Protein AF-X6M2Q0-F1 (afdb_monomer_lite)

Secondary structure (DSSP, 8-state):
-----SSTT----SS-----S-HHHHHHTTT--S-BSBTTBTTS--TT-HHHHHHHHHHHHHHHHHHHHH-TTEEEEEEESS-GGGG----SS--EEEEE----HHHHHHHHHTT-EEEEE--EEETTEEE--HHHHHHHHTT-S-HHHHEEEEEEESS--TTBPPP-HHHHHHHHHHTT--EEEE-TT-TT-HHHHHH-SSSEE--BHHHHHS--S--EEEEEE--TT-THHHHHHHHHHHHS-S-B-SHHHHHHHHHHHHHHHHHHHHHHHHHHHHHHHHHHHHHHHHHHHHHHHHHHHHHHHHHHHHHHHHHHHHHHHHHHHHHHHHHHHTTTTSS-------

Radius of gyration: 36.15 Å; chains: 1; bounding box: 137×68×66 Å

Foldseek 3Di:
DDQPDPDVPDDDPDPQLQGDDDPVVCVVQVNQRRFADFQQFRLDQDPSGNPLNVLQVLLFVLVQVLLCVLAVQWDGKGKAQAALLQLQDQAPQAAEEEEADAPDCPNVVSCVVVNHHYDYDAFDDDPQATADDLVSSLVVCVVDPQSQRHYSAYEFEQDGDPPYHGYQQVSSVVVCLVSVGAYEYACAQVLLPSVSSNSDHAHKYKYFLCNQQVFDGGMIMIIQGDDPSRPCSNCSNVSSRSPPRGGGHSVSSNRSSVSCVVCDSVNSVVSSVVVVVVVVVVVVVVVVVVVVVVVVVVVVVVVVVVVVVVVVVVVVVVVVVVVVVVVVVVVVVVVVPPPDDDDDDD

InterPro domains:
  IPR008829 SepSecS/SepCysS family [PF05889] (6-309)
  IPR015421 Pyridoxal phosphate-dependent transferase, major domain [G3DSA:3.40.640.10] (1-321)
  IPR015424 Pyridoxal phosphate-dependent transferase [SSF53383] (8-301)
  IPR019872 O-phosphoseryl-tRNA(Sec) selenium transferase [PIRSF017689] (6-291)
  IPR019872 O-phosphoseryl-tRNA(Sec) selenium transferase [PTHR12944] (6-288)
  IPR019872 O-phosphoseryl-tRNA(Sec) selenium transferase [TIGR03531] (6-288)

Organism: Reticulomyxa filosa (NCBI:txid46433)

Sequence (346 aa):
MQIVKKKKGNIGVGEREGRVYSEMVKRRHYSLSHGIGRSGDVNAIQPKAAGSSLGNKLSNELVKNLLKEDIPTIEGVIILPFATGMAIQYKPKAKYVIWPRIDQKTCLKSMLTAELNVIVIDNILNGDEVTTNLESIKSKLNTFENPKEDILCVISTTSCFAPRIPDNIKEIGKICCEYQIPHVVNNAYGLQSLSILQSIRTTSLNPNTDKNFMVPVGGSIVCSIQNPNNSFANSFISDLSSIYPGRADISSPLDVFITLLKMGSDQWNHLRNEQAQNFLLFKKTLQDAFSYVIQNQTHDNEHENETEKEEDVNVIENENKEENEKKEENEKKNKDTKSSIIINER

Structure (mmCIF, N/CA/C/O backbone):
data_AF-X6M2Q0-F1
#
_entry.id   AF-X6M2Q0-F1
#
loop_
_atom_site.group_PDB
_atom_site.id
_atom_site.type_symbol
_atom_site.label_atom_id
_atom_site.label_alt_id
_atom_site.label_comp_id
_atom_site.label_asym_id
_atom_site.label_entity_id
_atom_site.label_seq_id
_atom_site.pdbx_PDB_ins_code
_atom_site.Cartn_x
_atom_site.Cartn_y
_atom_site.Cartn_z
_atom_site.occupancy
_atom_site.B_iso_or_equiv
_atom_site.auth_seq_id
_atom_site.auth_comp_id
_atom_site.auth_asym_id
_atom_site.auth_atom_id
_atom_site.pdbx_PDB_model_num
ATOM 1 N N . MET A 1 1 ? 8.471 -2.820 -42.861 1.00 36.91 1 MET A N 1
ATOM 2 C CA . MET A 1 1 ? 8.096 -2.602 -41.445 1.00 36.91 1 MET A CA 1
ATOM 3 C C . MET A 1 1 ? 9.346 -2.780 -40.578 1.00 36.91 1 MET A C 1
ATOM 5 O O . MET A 1 1 ? 9.703 -3.901 -40.239 1.00 36.91 1 MET A O 1
ATOM 9 N N . GLN A 1 2 ? 10.111 -1.709 -40.332 1.00 31.55 2 GLN A N 1
ATOM 10 C CA . GLN A 1 2 ? 11.350 -1.792 -39.546 1.00 31.55 2 GLN A CA 1
ATOM 11 C C . GLN A 1 2 ? 11.013 -1.823 -38.051 1.00 31.55 2 GLN A C 1
ATOM 13 O O . GLN A 1 2 ? 10.650 -0.810 -37.461 1.00 31.55 2 GLN A O 1
ATOM 18 N N . ILE A 1 3 ? 11.144 -2.995 -37.430 1.00 42.06 3 ILE A N 1
ATOM 19 C CA . ILE A 1 3 ? 11.093 -3.142 -35.973 1.00 42.06 3 ILE A CA 1
ATOM 20 C C . ILE A 1 3 ? 12.374 -2.507 -35.414 1.00 42.06 3 ILE A C 1
ATOM 22 O O . ILE A 1 3 ? 13.435 -3.133 -35.390 1.00 42.06 3 ILE A O 1
ATOM 26 N N . VAL A 1 4 ? 12.300 -1.240 -35.002 1.00 38.66 4 VAL A N 1
ATOM 27 C CA . VAL A 1 4 ? 13.423 -0.540 -34.362 1.00 38.66 4 VAL A CA 1
ATOM 28 C C . VAL A 1 4 ? 13.686 -1.181 -32.994 1.00 38.66 4 VAL A C 1
ATOM 30 O O . VAL A 1 4 ? 12.959 -0.948 -32.022 1.00 38.66 4 VAL A O 1
ATOM 33 N N . LYS A 1 5 ? 14.718 -2.033 -32.956 1.00 46.28 5 LYS A N 1
ATOM 34 C CA . LYS A 1 5 ? 15.226 -2.778 -31.795 1.00 46.28 5 LYS A CA 1
ATOM 35 C C . LYS A 1 5 ? 15.863 -1.840 -30.760 1.00 46.28 5 LYS A C 1
ATOM 37 O O . LYS A 1 5 ? 16.600 -0.928 -31.115 1.00 46.28 5 LYS A O 1
ATOM 42 N N . LYS A 1 6 ? 15.659 -2.143 -29.470 1.00 57.44 6 LYS A N 1
ATOM 43 C CA . LYS A 1 6 ? 16.211 -1.425 -28.295 1.00 57.44 6 LYS A CA 1
ATOM 44 C C . LYS A 1 6 ? 17.756 -1.432 -28.219 1.00 57.44 6 LYS A C 1
ATOM 46 O O . LYS A 1 6 ? 18.344 -0.642 -27.494 1.00 57.44 6 LYS A O 1
ATOM 51 N N . LYS A 1 7 ? 18.411 -2.300 -28.998 1.00 62.03 7 LYS A N 1
ATOM 52 C CA . LYS A 1 7 ? 19.840 -2.266 -29.351 1.00 62.03 7 LYS A CA 1
ATOM 53 C C . LYS A 1 7 ? 19.950 -2.474 -30.863 1.00 62.03 7 LYS A C 1
ATOM 55 O O . LYS A 1 7 ? 19.404 -3.462 -31.369 1.00 62.03 7 LYS A O 1
ATOM 60 N N . LYS A 1 8 ? 20.656 -1.592 -31.582 1.00 71.25 8 LYS A N 1
ATOM 61 C CA . LYS A 1 8 ? 21.049 -1.852 -32.981 1.00 71.25 8 LYS A CA 1
ATOM 62 C C . LYS A 1 8 ? 21.754 -3.219 -33.026 1.00 71.25 8 LYS A C 1
ATOM 64 O O . LYS A 1 8 ? 22.651 -3.463 -32.230 1.00 71.25 8 LYS A O 1
ATOM 69 N N . GLY A 1 9 ? 21.292 -4.124 -33.891 1.00 74.00 9 GLY A N 1
ATOM 70 C CA . GLY A 1 9 ? 21.893 -5.454 -34.073 1.00 74.00 9 GLY A CA 1
ATOM 71 C C . GLY A 1 9 ? 21.401 -6.592 -33.161 1.00 74.00 9 GLY A C 1
ATOM 72 O O . GLY A 1 9 ? 21.826 -7.721 -33.364 1.00 74.00 9 GLY A O 1
ATOM 73 N N . ASN A 1 10 ? 20.485 -6.379 -32.205 1.00 83.00 10 ASN A N 1
ATOM 74 C CA . ASN A 1 10 ? 20.013 -7.483 -31.342 1.00 83.00 10 ASN A CA 1
ATOM 75 C C . ASN A 1 10 ? 19.171 -8.519 -32.120 1.00 83.00 10 ASN A C 1
ATOM 77 O O . ASN A 1 10 ? 18.070 -8.191 -32.545 1.00 83.00 10 ASN A O 1
ATOM 81 N N . ILE A 1 11 ? 19.611 -9.765 -32.295 1.00 87.81 11 ILE A N 1
ATOM 82 C CA . ILE A 1 11 ? 18.790 -10.845 -32.877 1.00 87.81 11 ILE A CA 1
ATOM 83 C C . ILE A 1 11 ? 18.181 -11.673 -31.739 1.00 87.81 11 ILE A C 1
ATOM 85 O O . ILE A 1 11 ? 18.803 -12.591 -31.218 1.00 87.81 11 ILE A O 1
ATOM 89 N N . GLY A 1 12 ? 16.954 -11.329 -31.344 1.00 87.31 12 GLY A N 1
ATOM 90 C CA . GLY A 1 12 ? 16.229 -12.052 -30.301 1.00 87.31 12 GLY A CA 1
ATOM 91 C C . GLY A 1 12 ? 15.579 -13.322 -30.842 1.00 87.31 12 GLY A C 1
ATOM 92 O O . GLY A 1 12 ? 14.619 -13.224 -31.611 1.00 87.31 12 GLY A O 1
ATOM 93 N N . VAL A 1 13 ? 16.073 -14.485 -30.417 1.00 94.50 13 VAL A N 1
ATOM 94 C CA . VAL A 1 13 ? 15.557 -15.823 -30.782 1.00 94.50 13 VAL A CA 1
ATOM 95 C C . VAL A 1 13 ? 14.716 -16.477 -29.679 1.00 94.50 13 VAL A C 1
ATOM 97 O O . VAL A 1 13 ? 14.182 -17.560 -29.881 1.00 94.50 13 VAL A O 1
ATOM 100 N N . GLY A 1 14 ? 14.579 -15.824 -28.522 1.00 93.75 14 GLY A N 1
ATOM 101 C CA . GLY A 1 14 ? 13.761 -16.312 -27.413 1.00 93.75 14 GLY A CA 1
ATOM 102 C C . GLY A 1 14 ? 12.256 -16.097 -27.599 1.00 93.75 14 GLY A C 1
ATOM 103 O O . GLY A 1 14 ? 11.791 -15.384 -28.497 1.00 93.75 14 GLY A O 1
ATOM 104 N N . GLU A 1 15 ? 11.496 -16.682 -26.679 1.00 94.81 15 GLU A N 1
ATOM 105 C CA . GLU A 1 15 ? 10.042 -16.574 -26.566 1.00 94.81 15 GLU A CA 1
ATOM 106 C C . GLU A 1 15 ? 9.602 -15.223 -25.974 1.00 94.81 15 GLU A C 1
ATOM 108 O O . GLU A 1 15 ? 8.566 -14.678 -26.354 1.00 94.81 15 GLU A O 1
ATOM 113 N N . ARG A 1 16 ? 10.418 -14.626 -25.092 1.00 91.81 16 ARG A N 1
ATOM 114 C CA . ARG A 1 16 ? 10.130 -13.347 -24.416 1.00 91.81 16 ARG A CA 1
ATOM 115 C C . ARG A 1 16 ? 11.198 -12.287 -24.708 1.00 91.81 16 ARG A C 1
ATOM 117 O O . ARG A 1 16 ? 12.006 -11.923 -23.851 1.00 91.81 16 ARG A O 1
ATOM 124 N N . GLU A 1 17 ? 11.154 -11.750 -25.926 1.00 94.25 17 GLU A N 1
ATOM 125 C CA . GLU A 1 17 ? 12.123 -10.769 -26.463 1.00 94.25 17 GLU A CA 1
ATOM 126 C C . GLU A 1 17 ? 11.636 -9.308 -26.423 1.00 94.25 17 GLU A C 1
ATOM 128 O O . GLU A 1 17 ? 12.257 -8.424 -27.009 1.00 94.25 17 GLU A O 1
ATOM 133 N N . GLY A 1 18 ? 10.512 -9.033 -25.751 1.00 92.50 18 GLY A N 1
ATOM 134 C CA . GLY A 1 18 ? 10.002 -7.665 -25.578 1.00 92.50 18 GLY A CA 1
ATOM 135 C C . GLY A 1 18 ? 9.590 -6.982 -26.889 1.00 92.50 18 GLY A C 1
ATOM 136 O O . GLY A 1 18 ? 9.643 -5.753 -26.981 1.00 92.50 18 GLY A O 1
ATOM 137 N N . ARG A 1 19 ? 9.217 -7.767 -27.911 1.00 93.56 19 ARG A N 1
ATOM 138 C CA . ARG A 1 19 ? 8.732 -7.275 -29.210 1.00 93.56 19 ARG A CA 1
ATOM 139 C C . ARG A 1 19 ? 7.391 -6.555 -29.009 1.00 93.56 19 ARG A C 1
ATOM 141 O O . ARG A 1 19 ? 6.503 -7.095 -28.360 1.00 93.56 19 ARG A O 1
ATOM 148 N N . VAL A 1 20 ? 7.240 -5.359 -29.578 1.00 95.44 20 VAL A N 1
ATOM 149 C CA . VAL A 1 20 ? 6.003 -4.561 -29.512 1.00 95.44 20 VAL A CA 1
ATOM 150 C C . VAL A 1 20 ? 5.537 -4.270 -30.933 1.00 95.44 20 VAL A C 1
ATOM 152 O O . VAL A 1 20 ? 6.319 -3.763 -31.733 1.00 95.44 20 VAL A O 1
ATOM 155 N N . TYR A 1 21 ? 4.284 -4.611 -31.242 1.00 96.56 21 TYR A N 1
ATOM 156 C CA . TYR A 1 21 ? 3.711 -4.442 -32.581 1.00 96.56 21 TYR A CA 1
ATOM 157 C C . TYR A 1 21 ? 3.285 -2.993 -32.862 1.00 96.56 21 TYR A C 1
ATOM 159 O O . TYR A 1 21 ? 3.648 -2.424 -33.886 1.00 96.56 21 TYR A O 1
ATOM 167 N N . SER A 1 22 ? 2.535 -2.382 -31.937 1.00 97.56 22 SER A N 1
ATOM 168 C CA . SER A 1 22 ? 2.030 -1.012 -32.083 1.00 97.56 22 SER A CA 1
ATOM 169 C C . SER A 1 22 ? 3.054 0.020 -31.614 1.00 97.56 22 SER A C 1
ATOM 171 O O . SER A 1 22 ? 3.472 0.017 -30.454 1.00 97.56 22 SER A O 1
ATOM 173 N N . GLU A 1 23 ? 3.399 0.962 -32.491 1.00 96.31 23 GLU A N 1
ATOM 174 C CA . GLU A 1 23 ? 4.301 2.065 -32.144 1.00 96.31 23 GLU A CA 1
ATOM 175 C C . GLU A 1 23 ? 3.689 2.987 -31.080 1.00 96.31 23 GLU A C 1
ATOM 177 O O . GLU A 1 23 ? 4.393 3.492 -30.211 1.00 96.31 23 GLU A O 1
ATOM 182 N N . MET A 1 24 ? 2.363 3.143 -31.069 1.00 97.88 24 MET A N 1
ATOM 183 C CA . MET A 1 24 ? 1.664 3.912 -30.037 1.00 97.88 24 MET A CA 1
ATOM 184 C C . MET A 1 24 ? 1.834 3.273 -28.652 1.00 97.88 24 MET A C 1
ATOM 186 O O . MET A 1 24 ? 2.150 3.966 -27.684 1.00 97.88 24 MET A O 1
ATOM 190 N N . VAL A 1 25 ? 1.701 1.943 -28.564 1.00 97.62 25 VAL A N 1
ATOM 191 C CA . VAL A 1 25 ? 1.920 1.187 -27.317 1.00 97.62 25 VAL A CA 1
ATOM 192 C C . VAL A 1 25 ? 3.377 1.294 -26.871 1.00 97.62 25 VAL A C 1
ATOM 194 O O . VAL A 1 25 ? 3.654 1.491 -25.691 1.00 97.62 25 VAL A O 1
ATOM 197 N N . LYS A 1 26 ? 4.322 1.215 -27.809 1.00 95.06 26 LYS A N 1
ATOM 198 C CA . LYS A 1 26 ? 5.747 1.367 -27.507 1.00 95.06 26 LYS A CA 1
ATOM 199 C C . LYS A 1 26 ? 6.069 2.761 -26.960 1.00 95.06 26 LYS A C 1
ATOM 201 O O . LYS A 1 26 ? 6.778 2.866 -25.960 1.00 95.06 26 LYS A O 1
ATOM 206 N N . ARG A 1 27 ? 5.544 3.814 -27.596 1.00 96.12 27 ARG A N 1
ATOM 207 C CA . ARG A 1 27 ? 5.776 5.214 -27.214 1.00 96.12 27 ARG A CA 1
ATOM 208 C C . ARG A 1 27 ? 5.178 5.550 -25.854 1.00 96.12 27 ARG A C 1
ATOM 210 O O . ARG A 1 27 ? 5.893 6.114 -25.034 1.00 96.12 27 ARG A O 1
ATOM 217 N N . ARG A 1 28 ? 3.925 5.159 -25.590 1.00 95.62 28 ARG A N 1
ATOM 218 C CA . ARG A 1 28 ? 3.273 5.441 -24.295 1.00 95.62 28 ARG A CA 1
ATOM 219 C C . ARG A 1 28 ? 3.957 4.752 -23.107 1.00 95.62 28 ARG A C 1
ATOM 221 O O . ARG A 1 28 ? 3.819 5.212 -21.988 1.00 95.62 28 ARG A O 1
ATOM 228 N N . HIS A 1 29 ? 4.700 3.673 -23.361 1.00 95.75 29 HIS A N 1
ATOM 229 C CA . HIS A 1 29 ? 5.475 2.929 -22.359 1.00 95.75 29 HIS A CA 1
ATOM 230 C C . HIS A 1 29 ? 6.976 3.242 -22.394 1.00 95.75 29 HIS A C 1
ATOM 232 O O . HIS A 1 29 ? 7.782 2.458 -21.896 1.00 95.75 29 HIS A O 1
ATOM 238 N N . TYR A 1 30 ? 7.393 4.333 -23.048 1.00 95.56 30 TYR A N 1
ATOM 239 C CA . TYR A 1 30 ? 8.803 4.738 -23.149 1.00 95.56 30 TYR A CA 1
ATOM 240 C C . TYR A 1 30 ? 9.742 3.612 -23.641 1.00 95.56 30 TYR A C 1
ATOM 242 O O . TYR A 1 30 ? 10.912 3.527 -23.269 1.00 95.56 30 TYR A O 1
ATOM 250 N N . SER A 1 31 ? 9.242 2.709 -24.494 1.00 94.12 31 SER A N 1
ATOM 251 C CA . SER A 1 31 ? 9.958 1.507 -24.961 1.00 94.12 31 SER A CA 1
ATOM 252 C C . SER A 1 31 ? 10.420 0.540 -23.844 1.00 94.12 31 SER A C 1
ATOM 254 O O . SER A 1 31 ? 11.367 -0.243 -24.025 1.00 94.12 31 SER A O 1
ATOM 256 N N . LEU A 1 32 ? 9.772 0.552 -22.677 1.00 94.81 32 LEU A N 1
ATOM 257 C CA . LEU A 1 32 ? 10.024 -0.347 -21.547 1.00 94.81 32 LEU A CA 1
ATOM 258 C C . LEU A 1 32 ? 9.075 -1.561 -21.584 1.00 94.81 32 LEU A C 1
ATOM 260 O O . LEU A 1 32 ? 8.100 -1.627 -20.855 1.00 94.81 32 LEU A O 1
ATOM 264 N N . SER A 1 33 ? 9.369 -2.552 -22.431 1.00 94.44 33 SER A N 1
ATOM 265 C CA . SER A 1 33 ? 8.461 -3.684 -22.707 1.00 94.44 33 SER A CA 1
ATOM 266 C C . SER A 1 33 ? 8.738 -4.988 -21.942 1.00 94.44 33 SER A C 1
ATOM 268 O O . SER A 1 33 ? 8.057 -5.985 -22.165 1.00 94.44 33 SER A O 1
ATOM 270 N N . HIS A 1 34 ? 9.756 -5.037 -21.078 1.00 94.75 34 HIS A N 1
ATOM 271 C CA . HIS A 1 34 ? 10.180 -6.282 -20.412 1.00 94.75 34 HIS A CA 1
ATOM 272 C C . HIS A 1 34 ? 9.625 -6.480 -18.994 1.00 94.75 34 HIS A C 1
ATOM 274 O O . HIS A 1 34 ? 9.887 -7.541 -18.410 1.00 94.75 34 HIS A O 1
ATOM 280 N N . GLY A 1 35 ? 8.895 -5.487 -18.473 1.00 94.88 35 GLY A N 1
ATOM 281 C CA . GLY A 1 35 ? 8.430 -5.441 -17.088 1.00 94.88 35 GLY A CA 1
ATOM 282 C C . GLY A 1 35 ? 9.567 -5.284 -16.075 1.00 94.88 35 GLY A C 1
ATOM 283 O O . GLY A 1 35 ? 10.698 -4.928 -16.433 1.00 94.88 35 GLY A O 1
ATOM 284 N N . ILE A 1 36 ? 9.252 -5.581 -14.817 1.00 95.50 36 ILE A N 1
ATOM 285 C CA . ILE A 1 36 ? 10.179 -5.618 -13.682 1.00 95.50 36 ILE A CA 1
ATOM 286 C C . ILE A 1 36 ? 10.386 -7.057 -13.192 1.00 95.50 36 ILE A C 1
ATOM 288 O O . ILE A 1 36 ? 9.566 -7.945 -13.444 1.00 95.50 36 ILE A O 1
ATOM 292 N N . GLY A 1 37 ? 11.505 -7.289 -12.508 1.00 94.19 37 GLY A N 1
ATOM 293 C CA . GLY A 1 37 ? 11.776 -8.558 -11.845 1.00 94.19 37 GLY A CA 1
ATOM 294 C C . GLY A 1 37 ? 12.196 -9.719 -12.745 1.00 94.19 37 GLY A C 1
ATOM 295 O O . GLY A 1 37 ? 12.453 -9.607 -13.957 1.00 94.19 37 GLY A O 1
ATOM 296 N N . ARG A 1 38 ? 12.273 -10.887 -12.111 1.00 93.44 38 ARG A N 1
ATOM 297 C CA . ARG A 1 38 ? 12.571 -12.200 -12.693 1.00 93.44 38 ARG A CA 1
ATOM 298 C C . ARG A 1 38 ? 11.487 -13.195 -12.287 1.00 93.44 38 ARG A C 1
ATOM 300 O O . ARG A 1 38 ? 10.610 -12.882 -11.507 1.00 93.44 38 ARG A O 1
ATOM 307 N N . SER A 1 39 ? 11.542 -14.406 -12.839 1.00 84.44 39 SER A N 1
ATOM 308 C CA . SER A 1 39 ? 10.494 -15.414 -12.646 1.00 84.44 39 SER A CA 1
ATOM 309 C C . SER A 1 39 ? 10.233 -15.811 -11.190 1.00 84.44 39 SER A C 1
ATOM 311 O O . SER A 1 39 ? 9.119 -16.217 -10.900 1.00 84.44 39 SER A O 1
ATOM 313 N N . GLY A 1 40 ? 11.234 -15.719 -10.311 1.00 84.00 40 GLY A N 1
ATOM 314 C CA . GLY A 1 40 ? 11.109 -16.079 -8.894 1.00 84.00 40 GLY A CA 1
ATOM 315 C C . GLY A 1 40 ? 11.364 -14.931 -7.920 1.00 84.00 40 GLY A C 1
ATOM 316 O O . GLY A 1 40 ? 11.535 -15.195 -6.742 1.00 84.00 40 GLY A O 1
ATOM 317 N N . ASP A 1 41 ? 11.487 -13.692 -8.409 1.00 89.81 41 ASP A N 1
ATOM 318 C CA . ASP A 1 41 ? 11.627 -12.510 -7.549 1.00 89.81 41 ASP A CA 1
ATOM 319 C C . ASP A 1 41 ? 11.315 -11.245 -8.357 1.00 89.81 41 ASP A C 1
ATOM 321 O O . ASP A 1 41 ? 12.030 -10.900 -9.311 1.00 89.81 41 ASP A O 1
ATOM 325 N N . VAL A 1 42 ? 10.252 -10.538 -7.971 1.00 91.94 42 VAL A N 1
ATOM 326 C CA . VAL A 1 42 ? 9.796 -9.322 -8.659 1.00 91.94 42 VAL A CA 1
ATOM 327 C C . VAL A 1 42 ? 10.755 -8.137 -8.484 1.00 91.94 42 VAL A C 1
ATOM 329 O O . VAL A 1 42 ? 10.767 -7.228 -9.316 1.00 91.94 42 VAL A O 1
ATOM 332 N N . ASN A 1 43 ? 11.612 -8.159 -7.460 1.00 91.19 43 ASN A N 1
ATOM 333 C CA . ASN A 1 43 ? 12.589 -7.102 -7.195 1.00 91.19 43 ASN A CA 1
ATOM 334 C C . ASN A 1 43 ? 13.989 -7.414 -7.762 1.00 91.19 43 ASN A C 1
ATOM 336 O O . ASN A 1 43 ? 14.877 -6.558 -7.754 1.00 91.19 43 ASN A O 1
ATOM 340 N N . ALA A 1 44 ? 14.205 -8.617 -8.307 1.00 93.50 44 ALA A N 1
ATOM 341 C CA . ALA A 1 44 ? 15.494 -9.003 -8.869 1.00 93.50 44 ALA A CA 1
ATOM 342 C C . ALA A 1 44 ? 15.841 -8.241 -10.162 1.00 93.50 44 ALA A C 1
ATOM 344 O O . ALA A 1 44 ? 15.004 -8.010 -11.040 1.00 93.50 44 ALA A O 1
ATOM 345 N N . ILE A 1 45 ? 17.132 -7.932 -10.337 1.00 94.81 45 ILE A N 1
ATOM 346 C CA . ILE A 1 45 ? 17.649 -7.268 -11.542 1.00 94.81 45 ILE A CA 1
ATOM 347 C C . ILE A 1 45 ? 17.419 -8.153 -12.773 1.00 94.81 45 ILE A C 1
ATOM 349 O O . ILE A 1 45 ? 17.852 -9.306 -12.829 1.00 94.81 45 ILE A O 1
ATOM 353 N N . GLN A 1 46 ? 16.779 -7.594 -13.801 1.00 94.44 46 GLN A N 1
ATOM 354 C CA . GLN A 1 46 ? 16.500 -8.276 -15.056 1.00 94.44 46 GLN A CA 1
ATOM 355 C C . GLN A 1 46 ? 17.658 -8.082 -16.053 1.00 94.44 46 GLN A C 1
ATOM 357 O O . GLN A 1 46 ? 17.778 -6.998 -16.632 1.00 94.44 46 GLN A O 1
ATOM 362 N N . PRO A 1 47 ? 18.468 -9.117 -16.358 1.00 90.12 47 PRO A N 1
ATOM 363 C CA . PRO A 1 47 ? 19.619 -8.979 -17.258 1.00 90.12 47 PRO A CA 1
ATOM 364 C C . PRO A 1 47 ? 19.223 -8.557 -18.682 1.00 90.12 47 PRO A C 1
ATOM 366 O O . PRO A 1 47 ? 19.954 -7.813 -19.333 1.00 90.12 47 PRO A O 1
ATOM 369 N N . LYS A 1 48 ? 18.031 -8.956 -19.158 1.00 90.62 48 LYS A N 1
ATOM 370 C CA . LYS A 1 48 ? 17.498 -8.523 -20.466 1.00 90.62 48 LYS A CA 1
ATOM 371 C C . LYS A 1 48 ? 16.958 -7.081 -20.463 1.00 90.62 48 LYS A C 1
ATOM 373 O O . LYS A 1 48 ? 16.643 -6.543 -21.520 1.00 90.62 48 LYS A O 1
ATOM 378 N N . ALA A 1 49 ? 16.819 -6.450 -19.296 1.00 93.19 49 ALA A N 1
ATOM 379 C CA . ALA A 1 49 ? 16.130 -5.173 -19.135 1.00 93.19 49 ALA A CA 1
ATOM 380 C C . ALA A 1 49 ? 16.755 -4.313 -18.028 1.00 93.19 49 ALA A C 1
ATOM 382 O O . ALA A 1 49 ? 16.079 -3.890 -17.089 1.00 93.19 49 ALA A O 1
ATOM 383 N N . ALA A 1 50 ? 18.049 -4.013 -18.168 1.00 93.75 50 ALA A N 1
ATOM 384 C CA . ALA A 1 50 ? 18.778 -3.154 -17.234 1.00 93.75 50 ALA A CA 1
ATOM 385 C C . ALA A 1 50 ? 18.081 -1.797 -17.003 1.00 93.75 50 ALA A C 1
ATOM 387 O O . ALA A 1 50 ? 17.933 -1.382 -15.861 1.00 93.75 5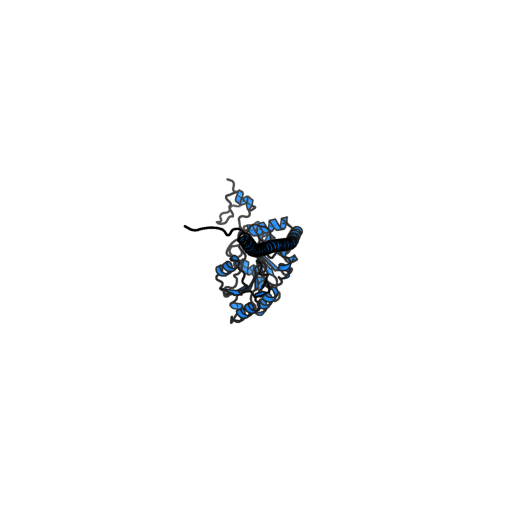0 ALA A O 1
ATOM 388 N N . GLY A 1 51 ? 17.565 -1.153 -18.060 1.00 93.69 51 GLY A N 1
ATOM 389 C CA . GLY A 1 51 ? 16.840 0.121 -17.935 1.00 93.69 51 GLY A CA 1
ATOM 390 C C . GLY A 1 51 ? 15.536 0.018 -17.135 1.00 93.69 51 GLY A C 1
ATOM 391 O O . GLY A 1 51 ? 15.268 0.870 -16.299 1.00 93.69 51 GLY A O 1
ATOM 392 N N . SER A 1 52 ? 14.759 -1.054 -17.328 1.00 95.31 52 SER A N 1
ATOM 393 C CA . SER A 1 52 ? 13.550 -1.310 -16.529 1.00 95.31 52 SER A CA 1
ATOM 394 C C . SER A 1 52 ? 13.895 -1.613 -15.068 1.00 95.31 52 SER A C 1
ATOM 396 O O . SER A 1 52 ? 13.226 -1.129 -14.163 1.00 95.31 52 SER A O 1
ATOM 398 N N . SER A 1 53 ? 14.978 -2.361 -14.838 1.00 95.75 53 SER A N 1
ATOM 399 C CA . SER A 1 53 ? 15.467 -2.681 -13.488 1.00 95.75 53 SER A CA 1
ATOM 400 C C . SER A 1 53 ? 15.927 -1.427 -12.744 1.00 95.75 53 SER A C 1
ATOM 402 O O . SER A 1 53 ? 15.594 -1.246 -11.576 1.00 95.75 53 SER A O 1
ATOM 404 N N . LEU A 1 54 ? 16.660 -0.544 -13.430 1.00 96.25 54 LEU A N 1
ATOM 405 C CA . LEU A 1 54 ? 17.094 0.736 -12.879 1.00 96.25 54 LEU A CA 1
ATOM 406 C C . LEU A 1 54 ? 15.897 1.644 -12.584 1.00 96.25 54 LEU A C 1
ATOM 408 O O . LEU A 1 54 ? 15.823 2.182 -11.487 1.00 96.25 54 LEU A O 1
ATOM 412 N N . GLY A 1 55 ? 14.947 1.759 -13.521 1.00 95.44 55 GLY A N 1
ATOM 413 C CA . GLY A 1 55 ? 13.715 2.523 -13.321 1.00 95.44 55 GLY A CA 1
ATOM 414 C C . GLY A 1 55 ? 12.954 2.063 -12.078 1.00 95.44 55 GLY A C 1
ATOM 415 O O . GLY A 1 55 ? 12.667 2.880 -11.211 1.00 95.44 55 GLY A O 1
ATOM 416 N N . ASN A 1 56 ? 12.728 0.754 -11.925 1.00 96.00 56 ASN A N 1
ATOM 417 C CA . ASN A 1 56 ? 12.079 0.188 -10.738 1.00 96.00 56 ASN A CA 1
ATOM 418 C C . ASN A 1 56 ? 12.828 0.523 -9.440 1.00 96.00 56 ASN A C 1
ATOM 420 O O . ASN A 1 56 ? 12.232 1.004 -8.480 1.00 96.00 56 ASN A O 1
ATOM 424 N N . LYS A 1 57 ? 14.153 0.318 -9.423 1.00 96.25 57 LYS A N 1
ATOM 425 C CA . LYS A 1 57 ? 14.980 0.593 -8.243 1.00 96.25 57 LYS A CA 1
ATOM 426 C C . LYS A 1 57 ? 14.938 2.070 -7.853 1.00 96.25 57 LYS A C 1
ATOM 428 O O . LYS A 1 57 ? 14.759 2.377 -6.682 1.00 96.25 57 LYS A O 1
ATOM 433 N N . LEU A 1 58 ? 15.062 2.973 -8.826 1.00 97.06 58 LEU A N 1
ATOM 434 C CA . LEU A 1 58 ? 14.969 4.412 -8.581 1.00 97.06 58 LEU A CA 1
ATOM 435 C C . LEU A 1 58 ? 13.573 4.819 -8.102 1.00 97.06 58 LEU A C 1
ATOM 437 O O . LEU A 1 58 ? 13.473 5.647 -7.208 1.00 97.06 58 LEU A O 1
ATOM 441 N N . SER A 1 59 ? 12.513 4.215 -8.643 1.00 97.25 59 SER A N 1
ATOM 442 C CA . SER A 1 59 ? 11.133 4.463 -8.196 1.00 97.25 59 SER A CA 1
ATOM 443 C C . SER A 1 59 ? 10.971 4.121 -6.711 1.00 97.25 59 SER A C 1
ATOM 445 O O . SER A 1 59 ? 10.507 4.949 -5.930 1.00 97.25 59 SER A O 1
ATOM 447 N N . ASN A 1 60 ? 11.424 2.927 -6.310 1.00 96.44 60 ASN A N 1
ATOM 448 C CA . ASN A 1 60 ? 11.379 2.473 -4.918 1.00 96.44 60 ASN A CA 1
ATOM 449 C C . ASN A 1 60 ? 12.218 3.374 -3.995 1.00 96.44 60 ASN A C 1
ATOM 451 O O . ASN A 1 60 ? 11.750 3.751 -2.923 1.00 96.44 60 ASN A O 1
ATOM 455 N N . GLU A 1 61 ? 13.434 3.747 -4.408 1.00 96.56 61 GLU A N 1
ATOM 456 C CA . GLU A 1 61 ? 14.314 4.615 -3.613 1.00 96.56 61 GLU A CA 1
ATOM 457 C C . GLU A 1 61 ? 13.794 6.055 -3.504 1.00 96.56 61 GLU A C 1
ATOM 459 O O . GLU A 1 61 ? 13.920 6.653 -2.440 1.00 96.56 61 GLU A O 1
ATOM 464 N N . LEU A 1 62 ? 13.162 6.611 -4.545 1.00 96.88 62 LEU A N 1
ATOM 465 C CA . LEU A 1 62 ? 12.536 7.937 -4.465 1.00 96.88 62 LEU A CA 1
ATOM 466 C C . LEU A 1 62 ? 11.378 7.946 -3.468 1.00 96.88 62 LEU A C 1
ATOM 468 O O . LEU A 1 62 ? 11.324 8.829 -2.615 1.00 96.88 62 LEU A O 1
ATOM 472 N N . VAL A 1 63 ? 10.490 6.947 -3.532 1.00 96.75 63 VAL A N 1
ATOM 473 C CA . VAL A 1 63 ? 9.402 6.804 -2.553 1.00 96.75 63 VAL A CA 1
ATOM 474 C C . VAL A 1 63 ? 9.978 6.621 -1.151 1.00 96.75 63 VAL A C 1
ATOM 476 O O . VAL A 1 63 ? 9.555 7.299 -0.223 1.00 96.75 63 VAL A O 1
ATOM 479 N N . LYS A 1 64 ? 10.981 5.754 -0.982 1.00 95.69 64 LYS A N 1
ATOM 480 C CA . LYS A 1 64 ? 11.652 5.554 0.307 1.00 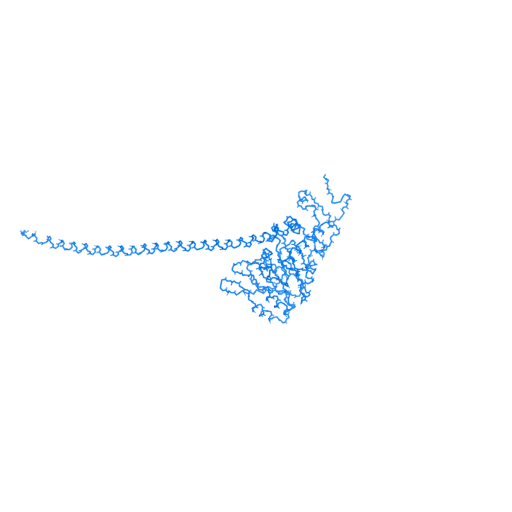95.69 64 LYS A CA 1
ATOM 481 C C . LYS A 1 64 ? 12.248 6.846 0.857 1.00 95.69 64 LYS A C 1
ATOM 483 O O . LYS A 1 64 ? 12.066 7.127 2.036 1.00 95.69 64 LYS A O 1
ATOM 488 N N . ASN A 1 65 ? 12.956 7.610 0.028 1.00 95.25 65 ASN A N 1
ATOM 489 C CA . ASN A 1 65 ? 13.566 8.868 0.438 1.00 95.25 65 ASN A CA 1
ATOM 490 C C . ASN A 1 65 ? 12.507 9.887 0.867 1.00 95.25 65 ASN A C 1
ATOM 492 O O . ASN A 1 65 ? 12.624 10.462 1.941 1.00 95.25 65 ASN A O 1
ATOM 496 N N . LEU A 1 66 ? 11.443 10.031 0.074 1.00 94.00 66 LEU A N 1
ATOM 497 C CA . LEU A 1 66 ? 10.324 10.914 0.385 1.00 94.00 66 LEU A CA 1
ATOM 498 C C . LEU A 1 66 ? 9.667 10.546 1.721 1.00 94.00 66 LEU A C 1
ATOM 500 O O . LEU A 1 66 ? 9.458 11.397 2.575 1.00 94.00 66 LEU A O 1
ATOM 504 N N . LEU A 1 67 ? 9.376 9.259 1.932 1.00 92.44 67 LEU A N 1
ATOM 505 C CA . LEU A 1 67 ? 8.699 8.810 3.147 1.00 92.44 67 LEU A CA 1
ATOM 506 C C . LEU A 1 67 ? 9.589 8.858 4.396 1.00 92.44 67 LEU A C 1
ATOM 508 O O . LEU A 1 67 ? 9.065 8.913 5.507 1.00 92.44 67 LEU A O 1
ATOM 512 N N . LYS A 1 68 ? 10.918 8.851 4.240 1.00 92.50 68 LYS A N 1
ATOM 513 C CA . LYS A 1 68 ? 11.856 9.010 5.360 1.00 92.50 68 LYS A CA 1
ATOM 514 C C . LYS A 1 68 ? 11.798 10.391 6.006 1.00 92.50 68 LYS A C 1
ATOM 516 O O . LYS A 1 68 ? 12.192 10.502 7.164 1.00 92.50 68 LYS A O 1
ATOM 521 N N . GLU A 1 69 ? 11.301 11.408 5.302 1.00 90.19 69 GLU A N 1
ATOM 522 C CA . GLU A 1 69 ? 11.066 12.732 5.889 1.00 90.19 69 GLU A CA 1
ATOM 523 C C . GLU A 1 69 ? 10.025 12.658 7.019 1.00 90.19 69 GLU A C 1
ATOM 525 O O . GLU A 1 69 ? 10.209 13.264 8.072 1.00 90.19 69 GLU A O 1
ATOM 530 N N . ASP A 1 70 ? 8.973 11.850 6.842 1.00 90.44 70 ASP A N 1
ATOM 531 C CA . ASP A 1 70 ? 7.885 11.714 7.820 1.00 90.44 70 ASP A CA 1
ATOM 532 C C . ASP A 1 70 ? 8.076 10.520 8.773 1.00 90.44 70 ASP A C 1
ATOM 534 O O . ASP A 1 70 ? 7.659 10.549 9.936 1.00 90.44 70 ASP A O 1
ATOM 538 N N . ILE A 1 71 ? 8.689 9.444 8.272 1.00 90.38 71 ILE A N 1
ATOM 539 C CA . ILE A 1 71 ? 8.927 8.190 8.989 1.00 90.38 71 ILE A CA 1
ATOM 540 C C . ILE A 1 71 ? 10.398 7.781 8.786 1.00 90.38 71 ILE A C 1
ATOM 542 O O . ILE A 1 71 ? 10.707 6.928 7.947 1.00 90.38 71 ILE A O 1
ATOM 546 N N . PRO A 1 72 ? 11.332 8.342 9.582 1.00 89.31 72 PRO A N 1
ATOM 547 C CA . PRO A 1 72 ? 12.772 8.108 9.421 1.00 89.31 72 PRO A CA 1
ATOM 548 C C . PRO A 1 72 ? 13.192 6.637 9.525 1.00 89.31 72 PRO A C 1
ATOM 550 O O . PRO A 1 72 ? 14.234 6.242 9.003 1.00 89.31 72 PRO A O 1
ATOM 553 N N . THR A 1 73 ? 12.371 5.820 10.186 1.00 88.62 73 THR A N 1
ATOM 554 C CA . THR A 1 73 ? 12.580 4.384 10.396 1.00 88.62 73 THR A CA 1
ATOM 555 C C . THR A 1 73 ? 12.174 3.517 9.202 1.00 88.62 73 THR A C 1
ATOM 557 O O . THR A 1 73 ? 12.302 2.298 9.282 1.00 88.62 73 THR A O 1
ATOM 560 N N . ILE A 1 74 ? 11.701 4.081 8.082 1.00 89.94 74 ILE A N 1
ATOM 561 C CA . ILE A 1 74 ? 11.445 3.293 6.866 1.00 89.94 74 ILE A CA 1
ATOM 562 C C . ILE A 1 74 ? 12.742 2.669 6.348 1.00 89.94 74 ILE A C 1
ATOM 564 O O . ILE A 1 74 ? 13.727 3.353 6.047 1.00 89.94 74 ILE A O 1
ATOM 568 N N . GLU A 1 75 ? 12.710 1.352 6.174 1.00 88.38 75 GLU A N 1
ATOM 569 C CA . GLU A 1 75 ? 13.859 0.563 5.746 1.00 88.38 75 GLU A CA 1
ATOM 570 C C . GLU A 1 75 ? 13.704 0.074 4.309 1.00 88.38 75 GLU A C 1
ATOM 572 O O . GLU A 1 75 ? 14.601 0.271 3.484 1.00 88.38 75 GLU A O 1
ATOM 577 N N . GLY A 1 76 ? 12.564 -0.530 3.987 1.00 89.44 76 GLY A N 1
ATOM 578 C CA . GLY A 1 76 ? 12.307 -1.134 2.689 1.00 89.44 76 GLY A CA 1
ATOM 579 C C . GLY A 1 76 ? 11.059 -0.557 2.045 1.00 89.44 76 GLY A C 1
ATOM 580 O O . GLY A 1 76 ? 10.076 -0.267 2.721 1.00 89.44 76 GLY A O 1
ATOM 581 N N . VAL A 1 77 ? 11.103 -0.396 0.726 1.00 93.44 77 VAL A N 1
ATOM 582 C CA . VAL A 1 77 ? 9.964 0.025 -0.092 1.00 93.44 77 VAL A CA 1
ATOM 583 C C . VAL A 1 77 ? 9.961 -0.795 -1.371 1.00 93.44 77 VAL A C 1
ATOM 585 O O . VAL A 1 77 ? 10.999 -0.956 -2.015 1.00 93.44 77 VAL A O 1
ATOM 588 N N . ILE A 1 78 ? 8.786 -1.284 -1.750 1.00 93.12 78 ILE A N 1
ATOM 589 C CA . ILE A 1 78 ? 8.550 -1.911 -3.046 1.00 93.12 78 ILE A CA 1
ATOM 590 C C . ILE A 1 78 ? 7.225 -1.425 -3.629 1.00 93.12 78 ILE A C 1
ATOM 592 O O . ILE A 1 78 ? 6.197 -1.439 -2.954 1.00 93.12 78 ILE A O 1
ATOM 596 N N . ILE A 1 79 ? 7.250 -0.981 -4.884 1.00 94.75 79 ILE A N 1
ATOM 597 C CA . ILE A 1 79 ? 6.049 -0.658 -5.656 1.00 94.75 79 ILE A CA 1
ATOM 598 C C . ILE A 1 79 ? 5.629 -1.908 -6.432 1.00 94.75 79 ILE A C 1
ATOM 600 O O . ILE A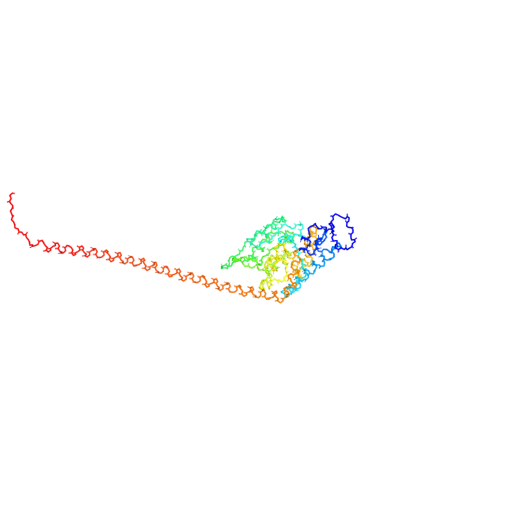 1 79 ? 6.444 -2.522 -7.123 1.00 94.75 79 ILE A O 1
ATOM 604 N N . LEU A 1 80 ? 4.356 -2.276 -6.331 1.00 91.25 80 LEU A N 1
ATOM 605 C CA . LEU A 1 80 ? 3.784 -3.460 -6.960 1.00 91.25 80 LEU A CA 1
ATOM 606 C C . LEU A 1 80 ? 2.563 -3.071 -7.811 1.00 91.25 80 LEU A C 1
ATOM 608 O O . LEU A 1 80 ? 1.743 -2.271 -7.362 1.00 91.25 80 LEU A O 1
ATOM 612 N N . PRO A 1 81 ? 2.406 -3.616 -9.032 1.00 86.06 81 PRO A N 1
ATOM 613 C CA . PRO A 1 81 ? 1.310 -3.268 -9.939 1.00 86.06 81 PRO A CA 1
ATOM 614 C C . PRO A 1 81 ? 0.045 -4.091 -9.635 1.00 86.06 81 PRO A C 1
ATOM 616 O O . PRO A 1 81 ? -0.501 -4.777 -10.501 1.00 86.06 81 PRO A O 1
ATOM 619 N N . PHE A 1 82 ? -0.381 -4.095 -8.375 1.00 77.44 82 PHE A N 1
ATOM 620 C CA . PHE A 1 82 ? -1.654 -4.666 -7.951 1.00 77.44 82 PHE A CA 1
ATOM 621 C C . PHE A 1 82 ? -2.178 -3.949 -6.706 1.00 77.44 82 PHE A C 1
ATOM 623 O O . PHE A 1 82 ? -1.469 -3.191 -6.055 1.00 77.44 82 PHE A O 1
ATOM 630 N N . ALA A 1 83 ? -3.451 -4.168 -6.375 1.00 61.84 83 ALA A N 1
ATOM 631 C CA . ALA A 1 83 ? -4.069 -3.526 -5.223 1.00 61.84 83 ALA A CA 1
ATOM 632 C C . ALA A 1 83 ? -3.537 -4.093 -3.893 1.00 61.84 83 ALA A C 1
ATOM 634 O O . ALA A 1 83 ? -3.437 -5.309 -3.728 1.00 61.84 83 ALA A O 1
ATOM 635 N N . THR A 1 84 ? -3.309 -3.190 -2.934 1.00 58.75 84 THR A N 1
ATOM 636 C CA . THR A 1 84 ? -2.883 -3.363 -1.530 1.00 58.75 84 THR A CA 1
ATOM 637 C C . THR A 1 84 ? -3.090 -4.764 -0.954 1.00 58.75 84 THR A C 1
ATOM 639 O O . THR A 1 84 ? -2.164 -5.407 -0.469 1.00 58.75 84 THR A O 1
ATOM 642 N N . GLY A 1 85 ? -4.311 -5.272 -1.022 1.00 55.38 85 GLY A N 1
ATOM 643 C CA . GLY A 1 85 ? -4.698 -6.478 -0.320 1.00 55.38 85 GLY A CA 1
ATOM 644 C C . GLY A 1 85 ? -3.962 -7.776 -0.694 1.00 55.38 85 GLY A C 1
ATOM 645 O O . GLY A 1 85 ? -3.888 -8.677 0.135 1.00 55.38 85 GLY A O 1
ATOM 646 N N . MET A 1 86 ? -3.404 -7.884 -1.904 1.00 57.47 86 MET A N 1
ATOM 647 C CA . MET A 1 86 ? -2.728 -9.110 -2.369 1.00 57.47 86 MET A CA 1
ATOM 648 C C . MET A 1 86 ? -1.304 -9.277 -1.808 1.00 57.47 86 MET A C 1
ATOM 650 O O . MET A 1 86 ? -0.678 -10.308 -2.021 1.00 57.47 86 MET A O 1
ATOM 654 N N . ALA A 1 87 ? -0.777 -8.282 -1.088 1.00 54.53 87 ALA A N 1
ATOM 655 C CA . ALA A 1 87 ? 0.597 -8.292 -0.582 1.00 54.53 87 ALA A CA 1
ATOM 656 C C . ALA A 1 87 ? 0.790 -9.055 0.749 1.00 54.53 87 ALA A C 1
ATOM 658 O O . ALA A 1 87 ? 1.847 -8.953 1.363 1.00 54.53 87 ALA A O 1
ATOM 659 N N . ILE A 1 88 ? -0.225 -9.766 1.252 1.00 56.78 88 ILE A N 1
ATOM 660 C CA . ILE A 1 88 ? -0.269 -10.224 2.654 1.00 56.78 88 ILE A CA 1
ATOM 661 C C . ILE A 1 88 ? -0.214 -11.754 2.762 1.00 56.78 88 ILE A C 1
ATOM 663 O O . ILE A 1 88 ? -1.003 -12.351 3.477 1.00 56.78 88 ILE A O 1
ATOM 667 N N . GLN A 1 89 ? 0.719 -12.431 2.096 1.00 56.72 89 GLN A N 1
ATOM 668 C CA . GLN A 1 89 ? 0.894 -13.872 2.316 1.00 56.72 89 GLN A CA 1
ATOM 669 C C . GLN A 1 89 ? 2.373 -14.234 2.324 1.00 56.72 89 GLN A C 1
ATOM 671 O O . GLN A 1 89 ? 3.020 -14.152 1.293 1.00 56.72 89 GLN A O 1
ATOM 676 N N . TYR A 1 90 ? 2.911 -14.610 3.488 1.00 63.81 90 TYR A N 1
ATOM 677 C CA . TYR A 1 90 ? 4.310 -15.050 3.620 1.00 63.81 90 TYR A CA 1
ATOM 678 C C . TYR A 1 90 ? 4.541 -16.151 4.672 1.00 63.81 90 TYR A C 1
ATOM 680 O O . TYR A 1 90 ? 5.638 -16.699 4.743 1.00 63.81 90 TYR A O 1
ATOM 688 N N . LYS A 1 91 ? 3.524 -16.533 5.466 1.00 65.06 91 LYS A N 1
ATOM 689 C CA . LYS A 1 91 ? 3.586 -17.708 6.356 1.00 65.06 91 LYS A CA 1
ATOM 690 C C . LYS A 1 91 ? 2.655 -18.812 5.846 1.00 65.06 91 LYS A C 1
ATOM 692 O O . LYS A 1 91 ? 1.446 -18.636 5.933 1.00 65.06 91 LYS A O 1
ATOM 697 N N . PRO A 1 92 ? 3.181 -19.972 5.413 1.00 62.53 92 PRO A N 1
ATOM 698 C CA . PRO A 1 92 ? 2.355 -21.080 4.923 1.00 62.53 92 PRO A CA 1
ATOM 699 C C . PRO A 1 92 ? 1.452 -21.726 5.987 1.00 62.53 92 PRO A C 1
ATOM 701 O O . PRO A 1 92 ? 0.443 -22.331 5.644 1.00 62.53 92 PRO A O 1
ATOM 704 N N . LYS A 1 93 ? 1.830 -21.650 7.273 1.00 76.00 93 LYS A N 1
ATOM 705 C CA . LYS A 1 93 ? 1.099 -22.304 8.376 1.00 76.00 93 LYS A CA 1
ATOM 706 C C . LYS A 1 93 ? -0.014 -21.449 8.981 1.00 76.00 93 LYS A C 1
ATOM 708 O O . LYS A 1 93 ? -1.001 -22.004 9.452 1.00 76.00 93 LYS A O 1
ATOM 713 N N . ALA A 1 94 ? 0.150 -20.129 8.975 1.00 84.19 94 ALA A N 1
ATOM 714 C CA . ALA A 1 94 ? -0.780 -19.221 9.625 1.00 84.19 94 ALA A CA 1
ATOM 715 C C . ALA A 1 94 ? -2.034 -19.045 8.764 1.00 84.19 94 ALA A C 1
ATOM 717 O O . ALA A 1 94 ? -1.933 -18.727 7.579 1.00 84.19 94 ALA A O 1
ATOM 718 N N . LYS A 1 95 ? -3.210 -19.248 9.360 1.00 88.94 95 LYS A N 1
ATOM 719 C CA . LYS A 1 95 ? -4.492 -19.230 8.637 1.00 88.94 95 LYS A CA 1
ATOM 720 C C . LYS A 1 95 ? -5.386 -18.069 9.030 1.00 88.94 95 LYS A C 1
ATOM 722 O O . LYS A 1 95 ? -6.337 -17.793 8.309 1.00 88.94 95 LYS A O 1
ATOM 727 N N . TYR A 1 96 ? -5.123 -17.419 10.158 1.00 94.19 96 TYR A N 1
ATOM 728 C CA . TYR A 1 96 ? -6.019 -16.413 10.714 1.00 94.19 96 TYR A CA 1
ATOM 729 C C . TYR A 1 96 ? -5.456 -15.006 10.570 1.00 94.19 96 TYR A C 1
ATOM 731 O O . TYR A 1 96 ? -4.253 -14.785 10.702 1.00 94.19 96 TYR A O 1
ATOM 739 N N . VAL A 1 97 ? -6.341 -14.039 10.357 1.00 94.12 97 VAL A N 1
ATOM 740 C CA . VAL A 1 97 ? -6.011 -12.613 10.415 1.00 94.12 97 VAL A CA 1
ATOM 741 C C . VAL A 1 97 ? -6.969 -11.929 11.370 1.00 94.12 97 VAL A C 1
ATOM 743 O O . VAL A 1 97 ? -8.182 -12.065 11.226 1.00 94.12 97 VAL A O 1
ATOM 746 N N . ILE A 1 98 ? -6.430 -11.165 12.319 1.00 97.06 98 ILE A N 1
ATOM 747 C CA . ILE A 1 98 ? -7.237 -10.282 13.166 1.00 97.06 98 ILE A CA 1
ATOM 748 C C . ILE A 1 98 ? -7.430 -8.957 12.430 1.00 97.06 98 ILE A C 1
ATOM 750 O O . ILE A 1 98 ? -6.453 -8.326 12.017 1.00 97.06 98 ILE A O 1
ATOM 754 N N . TRP A 1 99 ? -8.675 -8.519 12.277 1.00 97.50 99 TRP A N 1
ATOM 755 C CA . TRP A 1 99 ? -8.995 -7.344 11.471 1.00 97.50 99 TRP A CA 1
ATOM 756 C C . TRP A 1 99 ? -10.059 -6.466 12.143 1.00 97.50 99 TRP A C 1
ATOM 758 O O . TRP A 1 99 ? -11.239 -6.831 12.149 1.00 97.50 99 TRP A O 1
ATOM 768 N N . PRO A 1 100 ? -9.673 -5.299 12.701 1.00 98.00 100 PRO A N 1
ATOM 769 C CA . PRO A 1 100 ? -10.610 -4.251 13.090 1.00 98.00 100 PRO A CA 1
ATOM 770 C C . PRO A 1 100 ? -11.479 -3.841 11.908 1.00 98.00 100 PRO A C 1
ATOM 772 O O . PRO A 1 100 ? -10.978 -3.408 10.865 1.00 98.00 100 PRO A O 1
ATOM 775 N N . ARG A 1 101 ? -12.792 -3.993 12.079 1.00 97.81 101 ARG A N 1
ATOM 776 C CA . ARG A 1 101 ? -13.766 -3.875 11.000 1.00 97.81 101 ARG A CA 1
ATOM 777 C C . ARG A 1 101 ? -13.657 -2.521 10.302 1.00 97.81 101 ARG A C 1
ATOM 779 O O . ARG A 1 101 ? -13.663 -1.461 10.936 1.00 97.81 101 ARG A O 1
ATOM 786 N N . ILE A 1 102 ? -13.626 -2.568 8.977 1.00 97.12 102 ILE A N 1
ATOM 787 C CA . ILE A 1 102 ? -13.877 -1.427 8.101 1.00 97.12 102 ILE A CA 1
ATOM 788 C C . ILE A 1 102 ? -14.676 -1.911 6.897 1.00 97.12 102 ILE A C 1
ATOM 790 O O . ILE A 1 102 ? -14.294 -2.869 6.233 1.00 97.12 102 ILE A O 1
ATOM 794 N N . ASP A 1 103 ? -15.760 -1.219 6.565 1.00 96.00 103 ASP A N 1
ATOM 795 C CA . ASP A 1 103 ? -16.681 -1.660 5.515 1.00 96.00 103 ASP A CA 1
ATOM 796 C C . ASP A 1 103 ? -16.164 -1.266 4.116 1.00 96.00 103 ASP A C 1
ATOM 798 O O . ASP A 1 103 ? -16.753 -0.480 3.377 1.00 96.00 103 ASP A O 1
ATOM 802 N N . GLN A 1 104 ? -15.009 -1.830 3.748 1.00 91.81 104 GLN A N 1
ATOM 803 C CA . GLN A 1 104 ? -14.337 -1.652 2.465 1.00 91.81 104 GLN A CA 1
ATOM 804 C C . GLN A 1 104 ? -14.108 -3.029 1.824 1.00 91.81 104 GLN A C 1
ATOM 806 O O . GLN A 1 104 ? -13.395 -3.883 2.343 1.00 91.81 104 GLN A O 1
ATOM 811 N N . LYS A 1 105 ? -14.736 -3.270 0.666 1.00 90.31 105 LYS A N 1
ATOM 812 C CA . LYS A 1 105 ? -14.766 -4.610 0.052 1.00 90.31 105 LYS A CA 1
ATOM 813 C C . LYS A 1 105 ? -13.389 -5.128 -0.368 1.00 90.31 105 LYS A C 1
ATOM 815 O O . LYS A 1 105 ? -13.172 -6.330 -0.325 1.00 90.31 105 LYS A O 1
ATOM 820 N N . THR A 1 106 ? -12.479 -4.267 -0.822 1.00 87.75 106 THR A N 1
ATOM 821 C CA . THR A 1 106 ? -11.185 -4.688 -1.386 1.00 87.75 106 THR A CA 1
ATOM 822 C C . THR A 1 106 ? -10.287 -5.346 -0.345 1.00 87.75 106 THR A C 1
ATOM 824 O O . THR A 1 106 ? -9.747 -6.409 -0.634 1.00 87.75 106 THR A O 1
ATOM 827 N N . CYS A 1 107 ? -10.134 -4.753 0.844 1.00 85.94 107 CYS A N 1
ATOM 828 C CA . CYS A 1 107 ? -9.279 -5.313 1.893 1.00 85.94 107 CYS A CA 1
ATOM 829 C C . CYS A 1 107 ? -9.847 -6.624 2.450 1.00 85.94 107 CYS A C 1
ATOM 831 O O . CYS A 1 107 ? -9.097 -7.571 2.664 1.00 85.94 107 CYS A O 1
ATOM 833 N N . LEU A 1 108 ? -11.171 -6.733 2.600 1.00 90.81 108 LEU A N 1
ATOM 834 C CA . LEU A 1 108 ? -11.790 -7.996 2.995 1.00 90.81 108 LEU A CA 1
ATOM 835 C C . LEU A 1 108 ? -11.624 -9.063 1.907 1.00 90.81 108 LEU A C 1
ATOM 837 O O . LEU A 1 108 ? -11.140 -10.161 2.174 1.00 90.81 108 LEU A O 1
ATOM 841 N N . LYS A 1 109 ? -11.963 -8.729 0.655 1.00 89.94 109 LYS A N 1
ATOM 842 C CA . LYS A 1 109 ? -11.843 -9.660 -0.474 1.00 89.94 109 LYS A CA 1
ATOM 843 C C . LYS A 1 109 ? -10.419 -10.145 -0.680 1.00 89.94 109 LYS A C 1
ATOM 845 O O . LYS A 1 109 ? -10.253 -11.271 -1.130 1.00 89.94 109 LYS A O 1
ATOM 850 N N . SER A 1 110 ? -9.407 -9.339 -0.385 1.00 85.56 110 SER A N 1
ATOM 851 C CA . SER A 1 110 ? -8.028 -9.768 -0.571 1.00 85.56 110 SER A CA 1
ATOM 852 C C . SER A 1 110 ? -7.586 -10.800 0.455 1.00 85.56 110 SER A C 1
ATOM 854 O O . SER A 1 110 ? -6.929 -11.762 0.081 1.00 85.56 110 SER A O 1
ATOM 856 N N . MET A 1 111 ? -7.995 -10.640 1.717 1.00 89.25 111 MET A N 1
ATOM 857 C CA . MET A 1 111 ? -7.748 -11.652 2.744 1.00 89.25 111 MET A CA 1
ATOM 858 C C . MET A 1 111 ? -8.458 -12.963 2.393 1.00 89.25 111 MET A C 1
ATOM 860 O O . MET A 1 111 ? -7.854 -14.027 2.458 1.00 89.25 111 MET A O 1
ATOM 864 N N . LEU A 1 112 ? -9.711 -12.877 1.936 1.00 90.50 112 LEU A N 1
ATOM 865 C CA . LEU A 1 112 ? -10.479 -14.049 1.508 1.00 90.50 112 LEU A CA 1
ATOM 866 C C . LEU A 1 112 ? -9.892 -14.711 0.251 1.00 90.50 112 LEU A C 1
ATOM 868 O O . LEU A 1 112 ? -9.854 -15.931 0.166 1.00 90.50 112 LEU A O 1
ATOM 872 N N . THR A 1 113 ? -9.402 -13.921 -0.711 1.00 87.50 113 THR A N 1
ATOM 873 C CA . THR A 1 113 ? -8.710 -14.434 -1.913 1.00 87.50 113 THR A CA 1
ATOM 874 C C . THR A 1 113 ? -7.417 -15.161 -1.551 1.00 87.50 113 THR A C 1
ATOM 876 O O . THR A 1 113 ? -7.050 -16.114 -2.225 1.00 87.50 113 THR A O 1
ATOM 879 N N . ALA A 1 114 ? -6.744 -14.735 -0.480 1.00 84.06 114 ALA A N 1
ATOM 880 C CA . ALA A 1 114 ? -5.573 -15.413 0.068 1.00 84.06 114 ALA A CA 1
ATOM 881 C C . ALA A 1 114 ? -5.929 -16.643 0.933 1.00 84.06 114 ALA A C 1
ATOM 883 O O . ALA A 1 114 ? -5.048 -17.188 1.595 1.00 84.06 114 ALA A O 1
ATOM 884 N N . GLU A 1 115 ? -7.203 -17.063 0.943 1.00 88.19 115 GLU A N 1
ATOM 885 C CA . GLU A 1 115 ? -7.728 -18.202 1.710 1.00 88.19 115 GLU A CA 1
ATOM 886 C C . GLU A 1 115 ? -7.499 -18.077 3.227 1.00 88.19 115 GLU A C 1
ATOM 888 O O . GLU A 1 115 ? -7.325 -19.065 3.943 1.00 88.19 115 GLU A O 1
ATOM 893 N N . LEU A 1 116 ? -7.510 -16.840 3.733 1.00 89.81 116 LEU A N 1
ATOM 894 C CA . LEU A 1 116 ? -7.341 -16.548 5.153 1.00 89.81 116 LEU A CA 1
ATOM 895 C C . LEU A 1 116 ? -8.690 -16.521 5.877 1.00 89.81 116 LEU A C 1
ATOM 897 O O . LEU A 1 116 ? -9.677 -15.956 5.400 1.00 89.81 116 LEU A O 1
ATOM 901 N N . ASN A 1 117 ? -8.702 -17.063 7.091 1.00 93.81 117 ASN A N 1
ATOM 902 C CA . ASN A 1 117 ? -9.804 -16.958 8.036 1.00 93.81 117 ASN A CA 1
ATOM 903 C C . ASN A 1 117 ? -9.767 -15.579 8.710 1.00 93.81 117 ASN A C 1
ATOM 905 O O . ASN A 1 117 ? -8.942 -15.313 9.588 1.00 93.81 117 ASN A O 1
ATOM 909 N N . VAL A 1 118 ? -10.662 -14.687 8.292 1.00 95.94 118 VAL A N 1
ATOM 910 C CA . VAL A 1 118 ? -10.725 -13.315 8.812 1.00 95.94 118 VAL A CA 1
ATOM 911 C C . VAL A 1 118 ? -11.522 -13.276 10.113 1.00 95.94 118 VAL A C 1
ATOM 913 O O . VAL A 1 118 ? -12.725 -13.528 10.128 1.00 95.94 118 VAL A O 1
ATOM 916 N N . ILE A 1 119 ? -10.856 -12.908 11.204 1.00 97.75 119 ILE A N 1
ATOM 917 C CA . ILE A 1 119 ? -11.469 -12.662 12.508 1.00 97.75 119 ILE A CA 1
ATOM 918 C C . ILE A 1 119 ? -11.774 -11.173 12.590 1.00 97.75 119 ILE A C 1
ATOM 920 O O . ILE A 1 119 ? -10.904 -10.343 12.871 1.00 97.75 119 ILE A O 1
ATOM 924 N N . VAL A 1 120 ? -13.029 -10.847 12.301 1.00 98.06 120 VAL A N 1
ATOM 925 C CA . VAL A 1 120 ? -13.538 -9.479 12.350 1.00 98.06 120 VAL A CA 1
ATOM 926 C C . VAL A 1 120 ? -13.647 -9.033 13.807 1.00 98.06 120 VAL A C 1
ATOM 928 O O . VAL A 1 120 ? -14.258 -9.717 14.629 1.00 98.06 120 VAL A O 1
ATOM 931 N N . ILE A 1 121 ? -13.053 -7.884 14.119 1.00 98.38 121 ILE A N 1
ATOM 932 C CA . ILE A 1 121 ? -13.188 -7.218 15.413 1.00 98.38 121 ILE A CA 1
ATOM 933 C C . ILE A 1 121 ? -14.124 -6.030 15.235 1.00 98.38 121 ILE A C 1
ATOM 935 O O . ILE A 1 121 ? -13.777 -5.066 14.550 1.00 98.38 121 ILE A O 1
ATOM 939 N N . ASP A 1 122 ? -15.303 -6.097 15.849 1.00 98.06 122 ASP A N 1
ATOM 940 C CA . ASP A 1 122 ? -16.213 -4.957 15.881 1.00 98.06 122 ASP A CA 1
ATOM 941 C C . ASP A 1 122 ? -15.611 -3.797 16.681 1.00 98.06 122 ASP A C 1
ATOM 943 O O . ASP A 1 122 ? -14.921 -3.977 17.689 1.00 98.06 122 ASP A O 1
ATOM 947 N N . ASN A 1 123 ? -15.868 -2.593 16.186 1.00 97.81 123 ASN A N 1
ATOM 948 C CA . ASN A 1 123 ? -15.392 -1.343 16.763 1.00 97.81 123 ASN A CA 1
ATOM 949 C C . ASN A 1 123 ? -16.249 -0.922 17.973 1.00 97.81 123 ASN A C 1
ATOM 951 O O . ASN A 1 123 ? -17.333 -1.460 18.195 1.00 97.81 123 ASN A O 1
ATOM 955 N N . ILE A 1 124 ? -15.779 0.072 18.728 1.00 97.94 124 ILE A N 1
ATOM 956 C CA . ILE A 1 124 ? -16.517 0.698 19.837 1.00 97.94 124 ILE A CA 1
ATOM 957 C C . ILE A 1 124 ? -17.003 2.080 19.396 1.00 97.94 124 ILE A C 1
ATOM 959 O O . ILE A 1 124 ? -16.227 2.849 18.823 1.00 97.94 124 ILE A O 1
ATOM 963 N N . LEU A 1 125 ? -18.266 2.396 19.687 1.00 97.69 125 LEU A N 1
ATOM 964 C CA . LEU A 1 125 ? -18.825 3.735 19.513 1.00 97.69 125 LEU A CA 1
ATOM 965 C C . LEU A 1 125 ? -18.450 4.614 20.715 1.00 97.69 125 LEU A C 1
ATOM 967 O O . LEU A 1 125 ? -18.828 4.303 21.843 1.00 97.69 125 LEU A O 1
ATOM 971 N N . ASN A 1 126 ? -17.728 5.704 20.464 1.00 95.62 126 ASN A N 1
ATOM 972 C CA . ASN A 1 126 ? -17.314 6.691 21.458 1.00 95.62 126 ASN A CA 1
ATOM 973 C C . ASN A 1 126 ? -17.817 8.074 21.022 1.00 95.62 126 ASN A C 1
ATOM 975 O O . ASN A 1 126 ? -17.192 8.738 20.197 1.00 95.62 126 ASN A O 1
ATOM 979 N N . GLY A 1 127 ? -18.966 8.498 21.556 1.00 96.25 127 GLY A N 1
ATOM 980 C CA . GLY A 1 127 ? -19.687 9.651 21.009 1.00 96.25 127 GLY A CA 1
ATOM 981 C C . GLY A 1 127 ? -20.126 9.357 19.574 1.00 96.25 127 GLY A C 1
ATOM 982 O O . GLY A 1 127 ? -20.766 8.335 19.337 1.00 96.25 127 GLY A O 1
ATOM 983 N N . ASP A 1 128 ? -19.726 10.206 18.628 1.00 96.00 128 ASP A N 1
ATOM 984 C CA . ASP A 1 128 ? -19.983 10.005 17.194 1.00 96.00 128 ASP A CA 1
ATOM 985 C C . ASP A 1 128 ? -18.894 9.179 16.494 1.00 96.00 128 ASP A C 1
ATOM 987 O O . ASP A 1 128 ? -19.052 8.801 15.334 1.00 96.00 128 ASP A O 1
ATOM 991 N N . GLU A 1 129 ? -17.767 8.911 17.160 1.00 97.75 129 GLU A N 1
ATOM 992 C CA . GLU A 1 129 ? -16.618 8.245 16.550 1.00 97.75 129 GLU A CA 1
ATOM 993 C C . GLU A 1 129 ? -16.689 6.726 16.706 1.00 97.75 129 GLU A C 1
ATOM 995 O O . GLU A 1 129 ? -16.995 6.187 17.771 1.00 97.75 129 GLU A O 1
ATOM 1000 N N . VAL A 1 130 ? -16.317 6.011 15.645 1.00 98.12 130 VAL A N 1
ATOM 1001 C CA . VAL A 1 130 ? -16.180 4.551 15.660 1.00 98.12 130 VAL A CA 1
ATOM 1002 C C . VAL A 1 130 ? -14.694 4.197 15.759 1.00 98.12 130 VAL A C 1
ATOM 1004 O O . VAL A 1 130 ? -13.917 4.442 14.833 1.00 98.12 130 VAL A O 1
ATOM 1007 N N . THR A 1 131 ? -14.295 3.625 16.895 1.00 97.25 131 THR A N 1
ATOM 1008 C CA . THR A 1 131 ? -12.889 3.467 17.309 1.00 97.25 131 THR A CA 1
ATOM 1009 C C . THR A 1 131 ? -12.481 2.002 17.509 1.00 97.25 131 THR A C 1
ATOM 1011 O O . THR A 1 131 ? -13.321 1.113 17.657 1.00 97.25 131 THR A O 1
ATOM 1014 N N . THR A 1 132 ? -11.174 1.729 17.533 1.00 97.25 132 THR A N 1
ATOM 1015 C CA . THR A 1 132 ? -10.627 0.378 17.731 1.00 97.25 132 THR A CA 1
ATOM 1016 C C . THR A 1 132 ? -11.045 -0.244 19.067 1.00 97.25 132 THR A C 1
ATOM 1018 O O . THR A 1 132 ? -10.817 0.331 20.130 1.00 97.25 132 THR A O 1
ATOM 1021 N N . ASN A 1 133 ? -11.506 -1.496 19.036 1.00 98.12 133 ASN A N 1
ATOM 1022 C CA . ASN A 1 133 ? -11.720 -2.300 20.238 1.00 98.12 133 ASN A CA 1
ATOM 1023 C C . ASN A 1 133 ? -10.453 -3.085 20.637 1.00 98.12 133 ASN A C 1
ATOM 1025 O O . ASN A 1 133 ? -10.275 -4.246 20.262 1.00 98.12 133 ASN A O 1
ATOM 1029 N N . LEU A 1 134 ? -9.548 -2.446 21.386 1.00 98.00 134 LEU A N 1
ATOM 1030 C CA . LEU A 1 134 ? -8.280 -3.062 21.815 1.00 98.00 134 LEU A CA 1
ATOM 1031 C C . LEU A 1 134 ? -8.485 -4.295 22.711 1.00 98.00 134 LEU A C 1
ATOM 1033 O O . LEU A 1 134 ? -7.720 -5.256 22.623 1.00 98.00 134 LEU A O 1
ATOM 1037 N N . GLU A 1 135 ? -9.513 -4.276 23.558 1.00 97.75 135 GLU A N 1
ATOM 1038 C CA . GLU A 1 135 ? -9.825 -5.377 24.470 1.00 97.75 135 GLU A CA 1
ATOM 1039 C C . GLU A 1 135 ? -10.307 -6.613 23.704 1.00 97.75 135 GLU A C 1
ATOM 1041 O O . GLU A 1 135 ? -9.827 -7.718 23.952 1.00 97.75 135 GLU A O 1
ATOM 1046 N N . SER A 1 136 ? -11.160 -6.424 22.693 1.00 97.94 136 SER A N 1
ATOM 1047 C CA . SER A 1 136 ? -11.616 -7.505 21.814 1.00 97.94 136 SER A CA 1
ATOM 1048 C C . SER A 1 136 ? -10.472 -8.107 20.992 1.00 97.94 136 SER A C 1
ATOM 1050 O O . SER A 1 136 ? -10.391 -9.330 20.878 1.00 97.94 136 SER A O 1
ATOM 1052 N N . ILE A 1 137 ? -9.520 -7.292 20.505 1.00 98.06 137 ILE A N 1
ATOM 1053 C CA . ILE A 1 137 ? -8.295 -7.805 19.857 1.00 98.06 137 ILE A CA 1
ATOM 1054 C C . ILE A 1 137 ? -7.547 -8.750 20.809 1.00 98.06 137 ILE A C 1
ATOM 1056 O O . ILE A 1 137 ? -7.270 -9.892 20.441 1.00 98.06 137 ILE A O 1
ATOM 1060 N N . LYS A 1 138 ? -7.246 -8.300 22.036 1.00 97.50 138 LYS A N 1
ATOM 1061 C CA . LYS A 1 138 ? -6.533 -9.117 23.036 1.00 97.50 138 LYS A CA 1
ATOM 1062 C C . LYS A 1 138 ? -7.313 -10.375 23.412 1.00 97.50 138 LYS A C 1
ATOM 1064 O O . LYS A 1 138 ? -6.748 -11.464 23.437 1.00 97.50 138 LYS A O 1
ATOM 1069 N N . SER A 1 139 ? -8.614 -10.234 23.663 1.00 97.25 139 SER A N 1
ATOM 1070 C CA . SER A 1 139 ? -9.506 -11.345 23.996 1.00 97.25 139 SER A CA 1
ATOM 1071 C C . SER A 1 139 ? -9.487 -12.417 22.906 1.00 97.25 139 SER A C 1
ATOM 1073 O O . SER A 1 139 ? -9.300 -13.589 23.219 1.00 97.25 139 SER A O 1
ATOM 1075 N N . LYS A 1 140 ? -9.583 -12.030 21.625 1.00 97.56 140 LYS A N 1
ATOM 1076 C CA . LYS A 1 140 ? -9.502 -12.979 20.506 1.00 97.56 140 LYS A CA 1
ATOM 1077 C C . LYS A 1 140 ? -8.138 -13.641 20.399 1.00 97.56 140 LYS A C 1
ATOM 1079 O O . LYS A 1 140 ? -8.093 -14.851 20.208 1.00 97.56 140 LYS A O 1
ATOM 1084 N N . LEU A 1 141 ? -7.044 -12.901 20.569 1.00 96.50 141 LEU A N 1
ATOM 1085 C CA . LEU A 1 141 ? -5.703 -13.493 20.570 1.00 96.50 141 LEU A CA 1
ATOM 1086 C C . LEU A 1 141 ? -5.530 -14.537 21.685 1.00 96.50 141 LEU A C 1
ATOM 1088 O O . LEU A 1 141 ? -4.962 -15.592 21.430 1.00 96.50 141 LEU A O 1
ATOM 1092 N N . ASN A 1 142 ? -6.099 -14.301 22.870 1.00 96.31 142 ASN A N 1
ATOM 1093 C CA . ASN A 1 142 ? -6.069 -15.247 23.993 1.00 96.31 142 ASN A CA 1
ATOM 1094 C C . ASN A 1 142 ? -6.866 -16.540 23.762 1.00 96.31 142 ASN A C 1
ATOM 1096 O O . ASN A 1 142 ? -6.719 -17.479 24.538 1.00 96.31 142 ASN A O 1
ATOM 1100 N N . THR A 1 143 ? -7.709 -16.611 22.726 1.00 96.50 143 THR A N 1
ATOM 1101 C CA . THR A 1 143 ? -8.423 -17.855 22.383 1.00 96.50 143 THR A CA 1
ATOM 1102 C C . THR A 1 143 ? -7.556 -18.870 21.636 1.00 96.50 143 THR A C 1
ATOM 1104 O O . THR A 1 143 ? -7.960 -20.022 21.502 1.00 96.50 143 THR A O 1
ATOM 1107 N N . PHE A 1 144 ? -6.377 -18.464 21.156 1.00 95.38 144 PHE A N 1
ATOM 1108 C CA . PHE A 1 144 ? -5.443 -19.333 20.444 1.00 95.38 144 PHE A CA 1
ATOM 1109 C C . PHE A 1 144 ? -4.428 -19.938 21.409 1.00 95.38 144 PHE A C 1
ATOM 1111 O O . PHE A 1 144 ? -3.836 -19.221 22.213 1.00 95.38 144 PHE A O 1
ATOM 1118 N N . GLU A 1 145 ? -4.165 -21.240 21.275 1.00 93.62 145 GLU A N 1
ATOM 1119 C CA . GLU A 1 145 ? -3.086 -21.909 22.014 1.00 93.62 145 GLU A CA 1
ATOM 1120 C C . GLU A 1 145 ? -1.710 -21.387 21.578 1.00 93.62 145 GLU A C 1
ATOM 1122 O O . GLU A 1 145 ? -0.850 -21.132 22.419 1.00 93.62 145 GLU A O 1
ATOM 1127 N N . ASN A 1 146 ? -1.514 -21.176 20.266 1.00 92.81 146 ASN A N 1
ATOM 1128 C CA . ASN A 1 146 ? -0.252 -20.707 19.690 1.00 92.81 146 ASN A CA 1
ATOM 1129 C C . ASN A 1 146 ? -0.457 -19.502 18.746 1.00 92.81 146 ASN A C 1
ATOM 1131 O O . ASN A 1 146 ? -0.237 -19.612 17.535 1.00 92.81 146 ASN A O 1
ATOM 1135 N N . PRO A 1 147 ? -0.792 -18.304 19.275 1.00 92.56 147 PRO A N 1
ATOM 1136 C CA . PRO A 1 147 ? -1.100 -17.124 18.460 1.00 92.56 147 PRO A CA 1
ATOM 1137 C C . PRO A 1 147 ? -0.015 -16.783 17.425 1.00 92.56 147 PRO A C 1
ATOM 1139 O O . PRO A 1 147 ? -0.317 -16.409 16.297 1.00 92.56 147 PRO A O 1
ATOM 1142 N N . LYS A 1 148 ? 1.264 -16.956 17.780 1.00 89.81 148 LYS A N 1
ATOM 1143 C CA . LYS A 1 148 ? 2.421 -16.689 16.909 1.00 89.81 148 LYS A CA 1
ATOM 1144 C C . LYS A 1 148 ? 2.454 -17.545 15.632 1.00 89.81 148 LYS A C 1
ATOM 1146 O O . LYS A 1 148 ? 2.986 -17.097 14.605 1.00 89.81 148 LYS A O 1
ATOM 1151 N N . GLU A 1 149 ? 1.958 -18.778 15.718 1.00 89.62 149 GLU A N 1
ATOM 1152 C CA . GLU A 1 149 ? 1.941 -19.739 14.610 1.00 89.62 149 GLU A CA 1
ATOM 1153 C C . GLU A 1 149 ? 0.627 -19.682 13.828 1.00 89.62 149 GLU A C 1
ATOM 1155 O O . GLU A 1 149 ? 0.652 -19.754 12.597 1.00 89.62 149 GLU A O 1
ATOM 1160 N N . ASP A 1 150 ? -0.493 -19.494 14.530 1.00 92.38 150 ASP A N 1
ATOM 1161 C CA . ASP A 1 150 ? -1.838 -19.535 13.953 1.00 92.38 150 ASP A CA 1
ATOM 1162 C C . ASP A 1 150 ? -2.244 -18.215 13.277 1.00 92.38 150 ASP A C 1
ATOM 1164 O O . ASP A 1 150 ? -2.919 -18.223 12.237 1.00 92.38 150 ASP A O 1
ATOM 1168 N N . ILE A 1 151 ? -1.821 -17.079 13.847 1.00 92.44 151 ILE A N 1
ATOM 1169 C CA . ILE A 1 151 ? -2.144 -15.737 13.355 1.00 92.44 151 ILE A CA 1
ATOM 1170 C C . ILE A 1 151 ? -1.074 -15.265 12.369 1.00 92.44 151 ILE A C 1
ATOM 1172 O O . ILE A 1 151 ? 0.112 -15.130 12.689 1.00 92.44 151 ILE A O 1
ATOM 1176 N N . LEU A 1 152 ? -1.510 -14.947 11.152 1.00 89.88 152 LEU A N 1
ATOM 1177 C CA . LEU A 1 152 ? -0.645 -14.415 10.109 1.00 89.88 152 LEU A CA 1
ATOM 1178 C C . LEU A 1 152 ? -0.216 -12.990 10.447 1.00 89.88 152 LEU A C 1
ATOM 1180 O O . LEU A 1 152 ? 0.972 -12.671 10.387 1.00 89.88 152 LEU A O 1
ATOM 1184 N N . CYS A 1 153 ? -1.185 -12.143 10.788 1.00 90.69 153 CYS A N 1
ATOM 1185 C CA . CYS A 1 153 ? -0.970 -10.776 11.237 1.00 90.69 153 CYS A CA 1
ATOM 1186 C C . CYS A 1 153 ? -2.244 -10.170 11.841 1.00 90.69 153 CYS A C 1
ATOM 1188 O O . CYS A 1 153 ? -3.351 -10.697 11.690 1.00 90.69 153 CYS A O 1
ATOM 1190 N N . VAL A 1 154 ? -2.076 -9.015 12.482 1.00 93.62 154 VAL A N 1
ATOM 1191 C CA . VAL A 1 154 ? -3.159 -8.043 12.665 1.00 93.62 154 VAL A CA 1
ATOM 1192 C C . VAL A 1 154 ? -3.118 -7.058 11.499 1.00 93.62 154 VAL A C 1
ATOM 1194 O O . VAL A 1 154 ? -2.059 -6.488 11.220 1.00 93.62 154 VAL A O 1
ATOM 1197 N N . ILE A 1 155 ? -4.257 -6.834 10.838 1.00 93.44 155 ILE A N 1
ATOM 1198 C CA . ILE A 1 155 ? -4.401 -5.812 9.793 1.00 93.44 155 ILE A CA 1
ATOM 1199 C C . ILE A 1 155 ? -5.235 -4.661 10.337 1.00 93.44 155 ILE A C 1
ATOM 1201 O O . ILE A 1 155 ? -6.460 -4.729 10.338 1.00 93.44 155 ILE A O 1
ATOM 1205 N N . SER A 1 156 ? -4.585 -3.585 10.768 1.00 95.25 156 SER A N 1
ATOM 1206 C CA . SER A 1 156 ? -5.276 -2.351 11.160 1.00 95.25 156 SER A CA 1
ATOM 1207 C C . SER A 1 156 ? -5.417 -1.397 9.974 1.00 95.25 156 SER A C 1
ATOM 1209 O O . SER A 1 156 ? -4.683 -1.501 8.992 1.00 95.25 156 SER A O 1
ATOM 1211 N N . THR A 1 157 ? -6.313 -0.421 10.071 1.00 95.88 157 THR A N 1
ATOM 1212 C CA . THR A 1 157 ? -6.571 0.574 9.027 1.00 95.88 157 THR A CA 1
ATOM 1213 C C . THR A 1 157 ? -6.453 1.991 9.576 1.00 95.88 157 THR A C 1
ATOM 1215 O O . THR A 1 157 ? -7.104 2.337 10.561 1.00 95.88 157 THR A O 1
ATOM 1218 N N . THR A 1 158 ? -5.647 2.822 8.915 1.00 95.75 158 THR A N 1
ATOM 1219 C CA . THR A 1 158 ? -5.522 4.253 9.231 1.00 95.75 158 THR A CA 1
ATOM 1220 C C . THR A 1 158 ? -6.521 5.075 8.429 1.00 95.75 158 THR A C 1
ATOM 1222 O O . THR A 1 158 ? -7.451 5.650 8.975 1.00 95.75 158 THR A O 1
ATOM 1225 N N . SER A 1 159 ? -6.353 5.120 7.112 1.00 94.44 159 SER A N 1
ATOM 1226 C CA . SER A 1 159 ? -7.184 5.920 6.224 1.00 94.44 159 SER A CA 1
ATOM 1227 C C . SER A 1 159 ? -8.539 5.235 5.999 1.00 94.44 159 SER A C 1
ATOM 1229 O O . SER A 1 159 ? -8.598 4.206 5.318 1.00 94.44 159 SER A O 1
ATOM 1231 N N . CYS A 1 160 ? -9.610 5.791 6.572 1.00 96.44 160 CYS A N 1
ATOM 1232 C CA . CYS A 1 160 ? -10.976 5.259 6.512 1.00 96.44 160 CYS A CA 1
ATOM 1233 C C . CYS A 1 160 ? -12.030 6.362 6.305 1.00 96.44 160 CYS A C 1
ATOM 1235 O O . CYS A 1 160 ? -11.701 7.548 6.254 1.00 96.44 160 CYS A O 1
ATOM 1237 N N . PHE A 1 161 ? -13.286 5.963 6.098 1.00 97.31 161 PHE A N 1
ATOM 1238 C CA . PHE A 1 161 ? -14.417 6.887 6.018 1.00 97.31 161 PHE A CA 1
ATOM 1239 C C . PHE A 1 161 ? -14.964 7.160 7.424 1.00 97.31 161 PHE A C 1
ATOM 1241 O O . PHE A 1 161 ? -15.144 6.217 8.198 1.00 97.31 161 PHE A O 1
ATOM 1248 N N . ALA A 1 162 ? -15.257 8.427 7.729 1.00 96.75 162 ALA A N 1
ATOM 1249 C CA . ALA A 1 162 ? -16.001 8.800 8.932 1.00 96.75 162 ALA A CA 1
ATOM 1250 C C . ALA A 1 162 ? -17.380 8.095 8.943 1.00 96.75 162 ALA A C 1
ATOM 1252 O O . ALA A 1 162 ? -17.929 7.848 7.866 1.00 96.75 162 ALA A O 1
ATOM 1253 N N . PRO A 1 163 ? -17.942 7.736 10.114 1.00 97.31 163 PRO A N 1
ATOM 1254 C CA . PRO A 1 163 ? -17.512 8.097 11.473 1.00 97.31 163 PRO A CA 1
ATOM 1255 C C . PRO A 1 163 ? -16.348 7.266 12.036 1.00 97.31 163 PRO A C 1
ATOM 1257 O O . PRO A 1 163 ? -15.893 7.510 13.152 1.00 97.31 163 PRO A O 1
ATOM 1260 N N . ARG A 1 164 ? -15.845 6.273 11.293 1.00 98.31 164 ARG A N 1
ATOM 1261 C CA . ARG A 1 164 ? -14.670 5.517 11.730 1.00 98.31 164 ARG A CA 1
ATOM 1262 C C . ARG A 1 164 ? -13.431 6.400 11.688 1.00 98.31 164 ARG A C 1
ATOM 1264 O O . ARG A 1 164 ? -13.180 7.073 10.687 1.00 98.31 164 ARG A O 1
ATOM 1271 N N . ILE A 1 165 ? -12.630 6.327 12.742 1.00 97.19 165 ILE A N 1
ATOM 1272 C CA . ILE A 1 165 ? -11.330 6.995 12.818 1.00 97.19 165 ILE A CA 1
ATOM 1273 C C . ILE A 1 165 ? -10.183 6.001 12.556 1.00 97.19 165 ILE A C 1
ATOM 1275 O O . ILE A 1 165 ? -10.405 4.780 12.571 1.00 97.19 165 ILE A O 1
ATOM 1279 N N . PRO A 1 166 ? -8.956 6.488 12.284 1.00 97.44 166 PRO A N 1
ATOM 1280 C CA . PRO A 1 166 ? -7.780 5.633 12.210 1.00 97.44 166 PRO A CA 1
ATOM 1281 C C . PRO A 1 166 ? -7.658 4.729 13.436 1.00 97.44 166 PRO A C 1
ATOM 1283 O O . PRO A 1 166 ? -7.889 5.164 14.564 1.00 97.44 166 PRO A O 1
ATOM 1286 N N . ASP A 1 167 ? -7.265 3.474 13.217 1.00 97.38 167 ASP A N 1
ATOM 1287 C CA . ASP A 1 167 ? -7.022 2.566 14.330 1.00 97.38 167 ASP A CA 1
ATOM 1288 C C . ASP A 1 167 ? -5.909 3.081 15.249 1.00 97.38 167 ASP A C 1
ATOM 1290 O O . ASP A 1 167 ? -4.988 3.774 14.808 1.00 97.38 167 ASP A O 1
ATOM 1294 N N . ASN A 1 168 ? -5.927 2.665 16.517 1.00 95.31 168 ASN A N 1
ATOM 1295 C CA . ASN A 1 168 ? -4.841 2.960 17.450 1.00 95.31 168 ASN A CA 1
ATOM 1296 C C . ASN A 1 168 ? -3.588 2.113 17.135 1.00 95.31 168 ASN A C 1
ATOM 1298 O O . ASN A 1 168 ? -3.288 1.122 17.805 1.00 95.31 168 ASN A O 1
ATOM 1302 N N . ILE A 1 169 ? -2.852 2.516 16.094 1.00 93.88 169 ILE A N 1
ATOM 1303 C CA . ILE A 1 169 ? -1.689 1.804 15.538 1.00 93.88 169 ILE A CA 1
ATOM 1304 C C . ILE A 1 169 ? -0.631 1.523 16.605 1.00 93.88 169 ILE A C 1
ATOM 1306 O O . ILE A 1 169 ? -0.050 0.439 16.623 1.00 93.88 169 ILE A O 1
ATOM 1310 N N . LYS A 1 170 ? -0.401 2.477 17.513 1.00 91.62 170 LYS A N 1
ATOM 1311 C CA . LYS A 1 170 ? 0.589 2.349 18.585 1.00 91.62 170 LYS A CA 1
ATOM 1312 C C . LYS A 1 170 ? 0.225 1.227 19.554 1.00 91.62 170 LYS A C 1
ATOM 1314 O O . LYS A 1 170 ? 1.072 0.384 19.844 1.00 91.62 170 LYS A O 1
ATOM 1319 N N . GLU A 1 171 ? -1.010 1.206 20.050 1.00 94.50 171 GLU A N 1
ATOM 1320 C CA . GLU A 1 171 ? -1.434 0.187 21.015 1.00 94.50 171 GLU A CA 1
ATOM 1321 C C . GLU A 1 171 ? -1.606 -1.187 20.356 1.00 94.50 171 GLU A C 1
ATOM 1323 O O . GLU A 1 171 ? -1.166 -2.183 20.928 1.00 94.50 171 GLU A O 1
ATOM 1328 N N . ILE A 1 172 ? -2.121 -1.254 19.120 1.00 94.94 172 ILE A N 1
ATOM 1329 C CA . ILE A 1 172 ? -2.135 -2.507 18.345 1.00 94.94 172 ILE A CA 1
ATOM 1330 C C . ILE A 1 172 ? -0.708 -3.025 18.140 1.00 94.94 172 ILE A C 1
ATOM 1332 O O . ILE A 1 172 ? -0.460 -4.213 18.325 1.00 94.94 172 ILE A O 1
ATOM 1336 N N . GLY A 1 173 ? 0.244 -2.150 17.810 1.00 91.00 173 GLY A N 1
ATOM 1337 C CA . GLY A 1 173 ? 1.647 -2.522 17.642 1.00 91.00 173 GLY A CA 1
ATOM 1338 C C . GLY A 1 173 ? 2.258 -3.115 18.914 1.00 91.00 173 GLY A C 1
ATOM 1339 O O . GLY A 1 173 ? 2.977 -4.108 18.833 1.00 91.00 173 GLY A O 1
ATOM 1340 N N . LYS A 1 174 ? 1.932 -2.571 20.097 1.00 91.50 174 LYS A N 1
ATOM 1341 C CA . LYS A 1 174 ? 2.360 -3.149 21.385 1.00 91.50 174 LYS A CA 1
ATOM 1342 C C . LYS A 1 174 ? 1.779 -4.544 21.610 1.00 91.50 174 LYS A C 1
ATOM 1344 O O . LYS A 1 174 ? 2.535 -5.438 21.974 1.00 91.50 174 LYS A O 1
ATOM 1349 N N . ILE A 1 175 ? 0.482 -4.729 21.344 1.00 94.44 175 ILE A N 1
ATOM 1350 C CA . ILE A 1 175 ? -0.171 -6.048 21.401 1.00 94.44 175 ILE A CA 1
ATOM 1351 C C . ILE A 1 175 ? 0.540 -7.008 20.443 1.00 94.44 175 ILE A C 1
ATOM 1353 O O . ILE A 1 175 ? 0.912 -8.112 20.816 1.00 94.44 175 ILE A O 1
ATOM 1357 N N . CYS A 1 176 ? 0.808 -6.575 19.215 1.00 91.50 176 CYS A N 1
ATOM 1358 C CA . CYS A 1 176 ? 1.477 -7.413 18.230 1.00 91.50 176 CYS A CA 1
ATOM 1359 C C . CYS A 1 176 ? 2.878 -7.847 18.692 1.00 91.50 176 CYS A C 1
ATOM 1361 O O . CYS A 1 176 ? 3.231 -9.017 18.562 1.00 91.50 176 CYS A O 1
ATOM 1363 N N . CYS A 1 177 ? 3.650 -6.939 19.296 1.00 89.12 177 CYS A N 1
ATOM 1364 C CA . CYS A 1 177 ? 4.944 -7.267 19.896 1.00 89.12 177 CYS A CA 1
ATOM 1365 C C . CYS A 1 177 ? 4.820 -8.266 21.059 1.00 89.12 177 CYS A C 1
ATOM 1367 O O . CYS A 1 177 ? 5.598 -9.216 21.113 1.00 89.12 177 CYS A O 1
ATOM 1369 N N . GLU A 1 178 ? 3.851 -8.074 21.959 1.00 91.56 178 GLU A N 1
ATOM 1370 C CA . GLU A 1 178 ? 3.594 -8.951 23.113 1.00 91.56 178 GLU A CA 1
ATOM 1371 C C . GLU A 1 178 ? 3.323 -10.399 22.676 1.00 91.56 178 GLU A C 1
ATOM 1373 O O . GLU A 1 178 ? 3.964 -11.328 23.165 1.00 91.56 178 GLU A O 1
ATOM 1378 N N . TYR A 1 179 ? 2.453 -10.585 21.681 1.00 91.81 179 TYR A N 1
ATOM 1379 C CA . TYR A 1 179 ? 2.099 -11.905 21.149 1.00 91.81 179 TYR A CA 1
ATOM 1380 C C . TYR A 1 179 ? 3.076 -12.414 20.071 1.00 91.81 179 TYR A C 1
ATOM 1382 O O . TYR A 1 179 ? 2.877 -13.496 19.518 1.00 91.81 179 TYR A O 1
ATOM 1390 N N . GLN A 1 180 ? 4.130 -11.650 19.752 1.00 88.62 180 GLN A N 1
ATOM 1391 C CA . GLN A 1 180 ? 5.077 -11.923 18.660 1.00 88.62 180 GLN A CA 1
ATOM 1392 C C . GLN A 1 180 ? 4.388 -12.156 17.306 1.00 88.62 180 GLN A C 1
ATOM 1394 O O . GLN A 1 180 ? 4.843 -12.956 16.479 1.00 88.62 180 GLN A O 1
ATOM 1399 N N . ILE A 1 181 ? 3.281 -11.449 17.084 1.00 88.06 181 ILE A N 1
ATOM 1400 C CA . ILE A 1 181 ? 2.530 -11.494 15.840 1.00 88.06 181 ILE A CA 1
ATOM 1401 C C . ILE A 1 181 ? 2.887 -10.294 14.949 1.00 88.06 181 ILE A C 1
ATOM 1403 O O . ILE A 1 181 ? 3.163 -9.193 15.425 1.00 88.06 181 ILE A O 1
ATOM 1407 N N . PRO A 1 182 ? 2.889 -10.482 13.631 1.00 87.12 182 PRO A N 1
ATOM 1408 C CA . PRO A 1 182 ? 3.131 -9.422 12.661 1.00 87.12 182 PRO A CA 1
ATOM 1409 C C . PRO A 1 182 ? 2.005 -8.382 12.644 1.00 87.12 182 PRO A C 1
ATOM 1411 O O . PRO A 1 182 ? 0.827 -8.718 12.774 1.00 87.12 182 PRO A O 1
ATOM 1414 N N . HIS A 1 183 ? 2.360 -7.118 12.414 1.00 89.12 183 HIS A N 1
ATOM 1415 C CA . HIS A 1 183 ? 1.411 -6.015 12.263 1.00 89.12 183 HIS A CA 1
ATOM 1416 C C . HIS A 1 183 ? 1.533 -5.419 10.859 1.00 89.12 183 HIS A C 1
ATOM 1418 O O . HIS A 1 183 ? 2.631 -5.089 10.400 1.00 89.12 183 HIS A O 1
ATOM 1424 N N . VAL A 1 184 ? 0.399 -5.314 10.170 1.00 88.75 184 VAL A N 1
ATOM 1425 C CA . VAL A 1 184 ? 0.286 -4.695 8.848 1.00 88.75 184 VAL A CA 1
ATOM 1426 C C . VAL A 1 184 ? -0.742 -3.577 8.924 1.00 88.75 184 VAL A C 1
ATOM 1428 O O . VAL A 1 184 ? -1.841 -3.758 9.447 1.00 88.75 184 VAL A O 1
ATOM 1431 N N . VAL A 1 185 ? -0.404 -2.412 8.382 1.00 91.62 185 VAL A N 1
ATOM 1432 C CA . VAL A 1 185 ? -1.311 -1.268 8.331 1.00 91.62 185 VAL A CA 1
ATOM 1433 C C . VAL A 1 185 ? -1.785 -1.051 6.904 1.00 91.62 185 VAL A C 1
ATOM 1435 O O . VAL A 1 185 ? -1.021 -0.682 6.005 1.00 91.62 185 VAL A O 1
ATOM 1438 N N . ASN A 1 186 ? -3.088 -1.223 6.709 1.00 93.00 186 ASN A N 1
ATOM 1439 C CA . ASN A 1 186 ? -3.789 -0.737 5.537 1.00 93.00 186 ASN A CA 1
ATOM 1440 C C . ASN A 1 186 ? -3.799 0.802 5.561 1.00 93.00 186 ASN A C 1
ATOM 1442 O O . ASN A 1 186 ? -4.639 1.427 6.210 1.00 93.00 186 ASN A O 1
ATOM 1446 N N . ASN A 1 187 ? -2.836 1.396 4.853 1.00 93.88 187 ASN A N 1
ATOM 1447 C CA . ASN A 1 187 ? -2.628 2.841 4.756 1.00 93.88 187 ASN A CA 1
ATOM 1448 C C . ASN A 1 187 ? -3.021 3.379 3.373 1.00 93.88 187 ASN A C 1
ATOM 1450 O O . ASN A 1 187 ? -2.333 4.239 2.823 1.00 93.88 187 ASN A O 1
ATOM 1454 N N . ALA A 1 188 ? -4.099 2.841 2.794 1.00 93.12 188 ALA A N 1
ATOM 1455 C CA . ALA A 1 188 ? -4.507 3.031 1.401 1.00 93.12 188 ALA A CA 1
ATOM 1456 C C . ALA A 1 188 ? -4.336 4.467 0.872 1.00 93.12 188 ALA A C 1
ATOM 1458 O O . ALA A 1 188 ? -3.775 4.666 -0.201 1.00 93.12 188 ALA A O 1
ATOM 1459 N N . TYR A 1 189 ? -4.777 5.475 1.620 1.00 95.19 189 TYR A N 1
ATOM 1460 C CA . TYR A 1 189 ? -4.682 6.890 1.241 1.00 95.19 189 TYR A CA 1
ATOM 1461 C C . TYR A 1 189 ? -4.164 7.769 2.378 1.00 95.19 189 TYR A C 1
ATOM 1463 O O . TYR A 1 189 ? -4.539 8.934 2.489 1.00 95.19 189 TYR A O 1
ATOM 1471 N N . GLY A 1 190 ? -3.333 7.200 3.254 1.00 95.25 190 GLY A N 1
ATOM 1472 C CA . GLY A 1 190 ? -2.848 7.893 4.445 1.00 95.25 190 GLY A CA 1
ATOM 1473 C C . GLY A 1 190 ? -1.530 8.649 4.274 1.00 95.25 190 GLY A C 1
ATOM 1474 O O . GLY A 1 190 ? -1.172 9.388 5.181 1.00 95.25 190 GLY A O 1
ATOM 1475 N N . LEU A 1 191 ? -0.809 8.519 3.148 1.00 94.75 191 LEU A N 1
ATOM 1476 C CA . LEU A 1 191 ? 0.455 9.257 2.952 1.00 94.75 191 LEU A CA 1
ATOM 1477 C C . LEU A 1 191 ? 0.242 10.764 2.768 1.00 94.75 191 LEU A C 1
ATOM 1479 O O . LEU A 1 191 ? 1.129 11.559 3.073 1.00 94.75 191 LEU A O 1
ATOM 1483 N N . GLN A 1 192 ? -0.938 11.166 2.296 1.00 94.31 192 GLN A N 1
ATOM 1484 C CA . GLN A 1 192 ? -1.294 12.581 2.173 1.00 94.31 192 GLN A CA 1
ATOM 1485 C C . GLN A 1 192 ? -1.582 13.254 3.529 1.00 94.31 192 GLN A C 1
ATOM 1487 O O . GLN A 1 192 ? -1.598 14.475 3.604 1.00 94.31 192 GLN A O 1
ATOM 1492 N N . SER A 1 193 ? -1.792 12.479 4.602 1.00 94.69 193 SER A N 1
ATOM 1493 C CA . SER A 1 193 ? -2.171 12.990 5.922 1.00 94.69 193 SER A CA 1
ATOM 1494 C C . SER A 1 193 ? -1.001 12.927 6.906 1.00 94.69 193 SER A C 1
ATOM 1496 O O . SER A 1 193 ? -0.616 11.855 7.379 1.00 94.69 193 SER A O 1
ATOM 1498 N N . LEU A 1 194 ? -0.470 14.095 7.277 1.00 89.75 194 LEU A N 1
ATOM 1499 C CA . LEU A 1 194 ? 0.623 14.202 8.251 1.00 89.75 194 LEU A CA 1
ATOM 1500 C C . LEU A 1 194 ? 0.241 13.638 9.628 1.00 89.75 194 LEU A C 1
ATOM 1502 O O . LEU A 1 194 ? 1.062 12.986 10.270 1.00 89.75 194 LEU A O 1
ATOM 1506 N N . SER A 1 195 ? -1.008 13.826 10.069 1.00 90.62 195 SER A N 1
ATOM 1507 C CA . SER A 1 195 ? -1.486 13.291 11.352 1.00 90.62 195 SER A CA 1
ATOM 1508 C C . SER A 1 195 ? -1.494 11.759 11.372 1.00 90.62 195 SER A C 1
ATOM 1510 O O . SER A 1 195 ? -1.075 11.155 12.361 1.00 90.62 195 SER A O 1
ATOM 1512 N N . ILE A 1 196 ? -1.884 11.113 10.265 1.00 93.38 196 ILE A N 1
ATOM 1513 C CA . ILE A 1 196 ? -1.787 9.655 10.120 1.00 93.38 196 ILE A CA 1
ATOM 1514 C C . ILE A 1 196 ? -0.321 9.213 10.169 1.00 93.38 196 ILE A C 1
ATOM 1516 O O . ILE A 1 196 ? 0.015 8.315 10.944 1.00 93.38 196 ILE A O 1
ATOM 1520 N N . LEU A 1 197 ? 0.563 9.848 9.395 1.00 90.56 197 LEU A N 1
ATOM 1521 C CA . LEU A 1 197 ? 1.982 9.477 9.344 1.00 90.56 197 LEU A CA 1
ATOM 1522 C C . LEU A 1 197 ? 2.685 9.623 10.701 1.00 90.56 197 LEU A C 1
ATOM 1524 O O . LEU A 1 197 ? 3.500 8.778 11.071 1.00 90.56 197 LEU A O 1
ATOM 1528 N N . GLN A 1 198 ? 2.322 10.633 11.492 1.00 86.38 198 GLN A N 1
ATOM 1529 C CA . GLN A 1 198 ? 2.835 10.815 12.852 1.00 86.38 198 GLN A CA 1
ATOM 1530 C C . GLN A 1 198 ? 2.431 9.684 13.814 1.00 86.38 198 GLN A C 1
ATOM 1532 O O . GLN A 1 198 ? 3.160 9.404 14.767 1.00 86.38 198 GLN A O 1
ATOM 1537 N N . SER A 1 199 ? 1.305 9.008 13.567 1.00 85.06 199 SER A N 1
ATOM 1538 C CA . SER A 1 199 ? 0.850 7.877 14.389 1.00 85.06 199 SER A CA 1
ATOM 1539 C C . SER A 1 199 ? 1.578 6.560 14.081 1.00 85.06 199 SER A C 1
ATOM 1541 O O . SER A 1 199 ? 1.561 5.631 14.893 1.00 85.06 199 SER A O 1
ATOM 1543 N N . ILE A 1 200 ? 2.250 6.473 12.929 1.00 84.94 200 ILE A N 1
ATOM 1544 C CA . ILE A 1 200 ? 2.925 5.263 12.457 1.00 84.94 200 ILE A CA 1
ATOM 1545 C C . ILE A 1 200 ? 4.410 5.325 12.830 1.00 84.94 200 ILE A C 1
ATOM 1547 O O . ILE A 1 200 ? 5.107 6.288 12.510 1.00 84.94 200 ILE A O 1
ATOM 1551 N N . ARG A 1 201 ? 4.924 4.285 13.500 1.00 70.56 201 ARG A N 1
ATOM 1552 C CA . ARG A 1 201 ? 6.329 4.261 13.958 1.00 70.56 201 ARG A CA 1
ATOM 1553 C C . ARG A 1 201 ? 7.087 2.954 13.747 1.00 70.56 201 ARG A C 1
ATOM 1555 O O . ARG A 1 201 ? 8.307 3.008 13.649 1.00 70.56 201 ARG A O 1
ATOM 1562 N N . THR A 1 202 ? 6.413 1.803 13.714 1.00 64.50 202 THR A N 1
ATOM 1563 C CA . THR A 1 202 ? 7.086 0.501 13.926 1.00 64.50 202 THR A CA 1
ATOM 1564 C C . THR A 1 202 ? 6.503 -0.665 13.121 1.00 64.50 202 THR A C 1
ATOM 1566 O O . THR A 1 202 ? 6.722 -1.823 13.477 1.00 64.50 202 THR A O 1
ATOM 1569 N N . THR A 1 203 ? 5.719 -0.392 12.076 1.00 74.81 203 THR A N 1
ATOM 1570 C CA . THR A 1 203 ? 4.873 -1.403 11.421 1.00 74.81 203 THR A CA 1
ATOM 1571 C C . THR A 1 203 ? 4.841 -1.256 9.904 1.00 74.81 203 THR A C 1
ATOM 1573 O O . THR A 1 203 ? 5.067 -0.173 9.373 1.00 74.81 203 THR A O 1
ATOM 1576 N N . SER A 1 204 ? 4.579 -2.346 9.190 1.00 79.75 204 SER A N 1
ATOM 1577 C CA . SER A 1 204 ? 4.539 -2.315 7.727 1.00 79.75 204 SER A CA 1
ATOM 1578 C C . SER A 1 204 ? 3.336 -1.519 7.209 1.00 79.75 204 SER A C 1
ATOM 1580 O O . SER A 1 204 ? 2.257 -1.541 7.806 1.00 79.75 204 SER A O 1
ATOM 1582 N N . LEU A 1 205 ? 3.518 -0.809 6.094 1.00 83.62 205 LEU A N 1
ATOM 1583 C CA . LEU A 1 205 ? 2.489 0.036 5.483 1.00 83.62 205 LEU A CA 1
ATOM 1584 C C . LEU A 1 205 ? 2.159 -0.432 4.079 1.00 83.62 205 LEU A C 1
ATOM 1586 O O . LEU A 1 205 ? 3.048 -0.860 3.345 1.00 83.62 205 LEU A O 1
ATOM 1590 N N . ASN A 1 206 ? 0.899 -0.258 3.686 1.00 84.06 206 ASN A N 1
ATOM 1591 C CA . ASN A 1 206 ? 0.457 -0.602 2.342 1.00 84.06 206 ASN A CA 1
ATOM 1592 C C . ASN A 1 206 ? -0.377 0.505 1.657 1.00 84.06 206 ASN A C 1
ATOM 1594 O O . ASN A 1 206 ? -1.602 0.389 1.564 1.00 84.06 206 ASN A O 1
ATOM 1598 N N . PRO A 1 207 ? 0.239 1.633 1.253 1.00 88.19 207 PRO A N 1
ATOM 1599 C CA . PRO A 1 207 ? -0.467 2.708 0.558 1.00 88.19 207 PRO A CA 1
ATOM 1600 C C . PRO A 1 207 ? -0.721 2.426 -0.931 1.00 88.19 207 PRO A C 1
ATOM 1602 O O . PRO A 1 207 ? 0.035 1.721 -1.591 1.00 88.19 207 PRO A O 1
ATOM 1605 N N . ASN A 1 208 ? -1.776 3.022 -1.490 1.00 91.50 208 ASN A N 1
ATOM 1606 C CA . ASN A 1 208 ? -2.063 2.996 -2.927 1.00 91.50 208 ASN A CA 1
ATOM 1607 C C . ASN A 1 208 ? -1.262 4.069 -3.671 1.00 91.50 208 ASN A C 1
ATOM 1609 O O . ASN A 1 208 ? -1.058 5.166 -3.149 1.00 91.50 208 ASN A O 1
ATOM 1613 N N . THR A 1 209 ? -0.864 3.802 -4.914 1.00 94.38 209 THR A N 1
ATOM 1614 C CA . THR A 1 209 ? -0.154 4.813 -5.707 1.00 94.38 209 THR A CA 1
ATOM 1615 C C . THR A 1 209 ? -1.091 5.939 -6.138 1.00 94.38 209 THR A C 1
ATOM 1617 O O . THR A 1 209 ? -0.782 7.108 -5.933 1.00 94.38 209 THR A O 1
ATOM 1620 N N . ASP A 1 210 ? -2.268 5.605 -6.666 1.00 94.81 210 ASP A N 1
ATOM 1621 C CA . ASP A 1 210 ? -3.223 6.573 -7.216 1.00 94.81 210 ASP A CA 1
ATOM 1622 C C . ASP A 1 210 ? -3.706 7.582 -6.174 1.00 94.81 210 ASP A C 1
ATOM 1624 O O . ASP A 1 210 ? -3.652 8.791 -6.397 1.00 94.81 210 ASP A O 1
ATOM 1628 N N . LYS A 1 211 ? -4.081 7.088 -4.991 1.00 95.25 211 LYS A N 1
ATOM 1629 C CA . LYS A 1 211 ? -4.658 7.915 -3.927 1.00 95.25 211 LYS A CA 1
ATOM 1630 C C . LYS A 1 211 ? -3.665 8.847 -3.241 1.00 95.25 211 LYS A C 1
ATOM 1632 O O . LYS A 1 211 ? -4.098 9.757 -2.546 1.00 95.25 211 LYS A O 1
ATOM 1637 N N . ASN A 1 212 ? -2.365 8.582 -3.365 1.00 96.69 212 ASN A N 1
ATOM 1638 C CA . ASN A 1 212 ? -1.331 9.350 -2.670 1.00 96.69 212 ASN A CA 1
ATOM 1639 C C . ASN A 1 212 ? -0.432 10.141 -3.626 1.00 96.69 212 ASN A C 1
ATOM 1641 O O . ASN A 1 212 ? 0.116 11.152 -3.214 1.00 96.69 212 ASN A O 1
ATOM 1645 N N . PHE A 1 213 ? -0.284 9.710 -4.881 1.00 96.94 213 PHE A N 1
ATOM 1646 C CA . PHE A 1 213 ? 0.648 10.311 -5.841 1.00 96.94 213 PHE A CA 1
ATOM 1647 C C . PHE A 1 213 ? -0.036 10.835 -7.105 1.00 96.94 213 PHE A C 1
ATOM 1649 O O . PHE A 1 213 ? 0.660 11.203 -8.041 1.00 96.94 213 PHE A O 1
ATOM 1656 N N . MET A 1 214 ? -1.373 10.880 -7.164 1.00 97.44 214 MET A N 1
ATOM 1657 C CA . MET A 1 214 ? -2.115 11.431 -8.312 1.00 97.44 214 MET A CA 1
ATOM 1658 C C . MET A 1 214 ? -1.759 10.746 -9.646 1.00 97.44 214 MET A C 1
ATOM 1660 O O . MET A 1 214 ? -1.677 11.379 -10.697 1.00 97.44 214 MET A O 1
ATOM 1664 N N . VAL A 1 215 ? -1.523 9.436 -9.597 1.00 97.19 215 VAL A N 1
ATOM 1665 C CA . VAL A 1 215 ? -1.233 8.588 -10.763 1.00 97.19 215 VAL A CA 1
ATOM 1666 C C . VAL A 1 215 ? -2.438 7.701 -11.094 1.00 97.19 215 VAL A C 1
ATOM 1668 O O . VAL A 1 215 ? -3.357 7.594 -10.279 1.00 97.19 215 VAL A O 1
ATOM 1671 N N . PRO A 1 216 ? -2.481 7.047 -12.267 1.00 96.44 216 PRO A N 1
ATOM 1672 C CA . PRO A 1 216 ? -3.541 6.095 -12.576 1.00 96.44 216 PRO A CA 1
ATOM 1673 C C . PRO A 1 216 ? -3.668 4.969 -11.537 1.00 96.44 216 PRO A C 1
ATOM 1675 O O . PRO A 1 216 ? -2.691 4.538 -10.919 1.00 96.44 216 PRO A O 1
ATOM 1678 N N . VAL A 1 217 ? -4.893 4.463 -11.379 1.00 94.00 217 VAL A N 1
ATOM 1679 C CA . VAL A 1 217 ? -5.195 3.301 -10.529 1.00 94.00 217 VAL A CA 1
ATOM 1680 C C . VAL A 1 217 ? -4.431 2.078 -11.026 1.00 94.00 217 VAL A C 1
ATOM 1682 O O . VAL A 1 217 ? -4.408 1.798 -12.223 1.00 94.00 217 VAL A O 1
ATOM 1685 N N . GLY A 1 218 ? -3.869 1.304 -10.097 1.00 86.44 218 GLY A N 1
ATOM 1686 C CA . GLY A 1 218 ? -3.280 -0.001 -10.414 1.00 86.44 218 GLY A CA 1
ATOM 1687 C C . GLY A 1 218 ? -2.037 -0.362 -9.613 1.00 86.44 218 GLY A C 1
ATOM 1688 O O . GLY A 1 218 ? -1.628 -1.517 -9.656 1.00 86.44 218 GLY A O 1
ATOM 1689 N N . GLY A 1 219 ? -1.460 0.583 -8.868 1.00 91.19 219 GLY A N 1
ATOM 1690 C CA . GLY A 1 219 ? -0.291 0.340 -8.031 1.00 91.19 219 GLY A CA 1
ATOM 1691 C C . GLY A 1 219 ? -0.587 0.357 -6.533 1.00 91.19 219 GLY A C 1
ATOM 1692 O O . GLY A 1 219 ? -1.437 1.105 -6.039 1.00 91.19 219 GLY A O 1
ATOM 1693 N N . SER A 1 220 ? 0.190 -0.425 -5.794 1.00 91.56 220 SER A N 1
ATOM 1694 C CA . SER A 1 220 ? 0.362 -0.294 -4.353 1.00 91.56 220 SER A CA 1
ATOM 1695 C C . SER A 1 220 ? 1.839 -0.188 -4.010 1.00 91.56 220 SER A C 1
ATOM 1697 O O . SER A 1 220 ? 2.722 -0.583 -4.770 1.00 91.56 220 SER A O 1
ATOM 1699 N N . ILE A 1 221 ? 2.108 0.350 -2.837 1.00 93.12 221 ILE A N 1
ATOM 1700 C CA . ILE A 1 221 ? 3.426 0.411 -2.236 1.00 93.12 221 ILE A CA 1
ATOM 1701 C C . ILE A 1 221 ? 3.370 -0.469 -1.003 1.00 93.12 221 ILE A C 1
ATOM 1703 O O . ILE A 1 221 ? 2.389 -0.434 -0.270 1.00 93.12 221 ILE A O 1
ATOM 1707 N N . VAL A 1 222 ? 4.424 -1.231 -0.753 1.00 91.25 222 VAL A N 1
ATOM 1708 C CA . VAL A 1 222 ? 4.619 -1.908 0.522 1.00 91.25 222 VAL A CA 1
ATOM 1709 C C . VAL A 1 222 ? 5.885 -1.365 1.155 1.00 91.25 222 VAL A C 1
ATOM 1711 O O . VAL A 1 222 ? 6.953 -1.398 0.542 1.00 91.25 222 VAL A O 1
ATOM 1714 N N . CYS A 1 223 ? 5.752 -0.848 2.373 1.00 90.44 223 CYS A N 1
ATOM 1715 C CA . CYS A 1 223 ? 6.868 -0.337 3.155 1.00 90.44 223 CYS A CA 1
ATOM 1716 C C . CYS A 1 223 ? 7.125 -1.248 4.351 1.00 90.44 223 CYS A C 1
ATOM 1718 O O . CYS A 1 223 ? 6.187 -1.601 5.071 1.00 90.44 223 CYS A O 1
ATOM 1720 N N . SER A 1 224 ? 8.391 -1.557 4.613 1.00 88.69 224 SER A N 1
ATOM 1721 C CA . SER A 1 224 ? 8.827 -2.048 5.915 1.00 88.69 224 SER A CA 1
ATOM 1722 C C . SER A 1 224 ? 9.413 -0.906 6.736 1.00 88.69 224 SER A C 1
ATOM 1724 O O . SER A 1 224 ? 10.149 -0.052 6.232 1.00 88.69 224 SER A O 1
ATOM 1726 N N . ILE A 1 225 ? 9.065 -0.892 8.019 1.00 84.50 225 ILE A N 1
ATOM 1727 C CA . ILE A 1 225 ? 9.609 0.041 8.997 1.00 84.50 225 ILE A CA 1
ATOM 1728 C C . ILE A 1 225 ? 10.503 -0.754 9.934 1.00 84.50 225 ILE A C 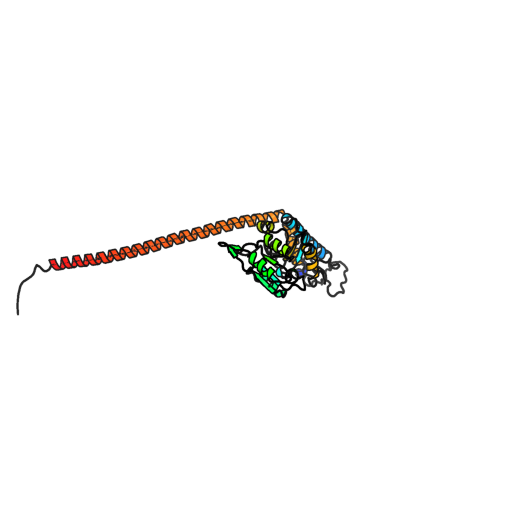1
ATOM 1730 O O . ILE A 1 225 ? 10.041 -1.723 10.535 1.00 84.50 225 ILE A O 1
ATOM 1734 N N . GLN A 1 226 ? 11.754 -0.324 10.068 1.00 76.44 226 GLN A N 1
ATOM 1735 C CA . GLN A 1 226 ? 12.716 -0.936 10.964 1.00 76.44 226 GLN A CA 1
ATOM 1736 C C . GLN A 1 226 ? 12.146 -0.975 12.381 1.00 76.44 226 GLN A C 1
ATOM 1738 O O . GLN A 1 226 ? 11.702 0.039 12.929 1.00 76.44 226 GLN A O 1
ATOM 1743 N N . ASN A 1 227 ? 12.188 -2.154 12.988 1.00 73.25 227 ASN A N 1
ATOM 1744 C CA . ASN A 1 227 ? 11.810 -2.333 14.376 1.00 73.25 227 ASN A CA 1
ATOM 1745 C C . ASN A 1 227 ? 12.903 -3.156 15.072 1.00 73.25 227 ASN A C 1
ATOM 1747 O O . ASN A 1 227 ? 13.022 -4.351 14.804 1.00 73.25 227 ASN A O 1
ATOM 1751 N N . PRO A 1 228 ? 13.707 -2.550 15.967 1.00 65.94 228 PRO A N 1
ATOM 1752 C CA . PRO A 1 228 ? 14.814 -3.250 16.619 1.00 65.94 228 PRO A CA 1
ATOM 1753 C C . PRO A 1 228 ? 14.346 -4.440 17.467 1.00 65.94 228 PRO A C 1
ATOM 1755 O O . PRO A 1 228 ? 15.111 -5.372 17.689 1.00 65.94 228 PRO A O 1
ATOM 1758 N N . ASN A 1 229 ? 13.078 -4.443 17.885 1.00 66.12 229 ASN A N 1
ATOM 1759 C CA . ASN A 1 229 ? 12.481 -5.514 18.676 1.00 66.12 229 ASN A CA 1
ATOM 1760 C C . ASN A 1 229 ? 11.737 -6.547 17.814 1.00 66.12 229 ASN A C 1
ATOM 1762 O O . ASN A 1 229 ? 11.138 -7.472 18.357 1.00 66.12 229 ASN A O 1
ATOM 1766 N N . ASN A 1 230 ? 11.727 -6.391 16.484 1.00 65.50 230 ASN A N 1
ATOM 1767 C CA . ASN A 1 230 ? 11.004 -7.279 15.584 1.00 65.50 230 ASN A CA 1
ATOM 1768 C C . ASN A 1 230 ? 11.784 -7.521 14.282 1.00 65.50 230 ASN A C 1
ATOM 1770 O O . ASN A 1 230 ? 11.629 -6.797 13.297 1.00 65.50 230 ASN A O 1
ATOM 1774 N N . SER A 1 231 ? 12.585 -8.591 14.268 1.00 62.09 231 SER A N 1
ATOM 1775 C CA . SER A 1 231 ? 13.396 -9.003 13.114 1.00 62.09 231 SER A CA 1
ATOM 1776 C C . SER A 1 231 ? 12.581 -9.290 11.849 1.00 62.09 231 SER A C 1
ATOM 1778 O O . SER A 1 231 ? 13.128 -9.201 10.752 1.00 62.09 231 SER A O 1
ATOM 1780 N N . PHE A 1 232 ? 11.280 -9.576 11.982 1.00 63.78 232 PHE A N 1
ATOM 1781 C CA . PHE A 1 232 ? 10.386 -9.821 10.853 1.00 63.78 232 PHE A CA 1
ATOM 1782 C C . PHE A 1 232 ? 10.279 -8.614 9.911 1.00 63.78 232 PHE A C 1
ATOM 1784 O O . PHE A 1 232 ? 10.206 -8.771 8.694 1.00 63.78 232 PHE A O 1
ATOM 1791 N N . ALA A 1 233 ? 10.303 -7.395 10.457 1.00 63.31 233 ALA A N 1
ATOM 1792 C CA . ALA A 1 233 ? 10.168 -6.192 9.643 1.00 63.31 233 ALA A CA 1
ATOM 1793 C C . ALA A 1 233 ? 11.334 -6.023 8.649 1.00 63.31 233 ALA A C 1
ATOM 1795 O O . ALA A 1 233 ? 11.137 -5.486 7.559 1.00 63.31 233 ALA A O 1
ATOM 1796 N N . ASN A 1 234 ? 12.517 -6.544 8.988 1.00 66.25 234 ASN A N 1
ATOM 1797 C CA . ASN A 1 234 ? 13.739 -6.330 8.216 1.00 66.25 234 ASN A CA 1
ATOM 1798 C C . ASN A 1 234 ? 13.834 -7.268 6.990 1.00 66.25 234 ASN A C 1
ATOM 1800 O O . ASN A 1 234 ? 14.433 -6.892 5.985 1.00 66.25 234 ASN A O 1
ATOM 1804 N N . SER A 1 235 ? 13.221 -8.465 7.025 1.00 74.81 235 SER A N 1
ATOM 1805 C CA . SER A 1 235 ? 13.155 -9.387 5.866 1.00 74.81 235 SER A CA 1
ATOM 1806 C C . SER A 1 235 ? 11.860 -9.272 5.057 1.00 74.81 235 SER A C 1
ATOM 1808 O O . SER A 1 235 ? 11.761 -9.823 3.962 1.00 74.81 235 SER A O 1
ATOM 1810 N N . PHE A 1 236 ? 10.868 -8.522 5.547 1.00 80.00 236 PHE A N 1
ATOM 1811 C CA . PHE A 1 236 ? 9.520 -8.511 4.979 1.00 80.00 236 PHE A CA 1
ATOM 1812 C C . PHE A 1 236 ? 9.471 -8.207 3.475 1.00 80.00 236 PHE A C 1
ATOM 1814 O O . PHE A 1 236 ? 8.772 -8.888 2.727 1.00 80.00 236 PHE A O 1
ATOM 1821 N N . ILE A 1 237 ? 10.223 -7.205 3.009 1.00 84.31 237 ILE A N 1
ATOM 1822 C CA . ILE A 1 237 ? 10.216 -6.817 1.591 1.00 84.31 237 ILE A CA 1
ATOM 1823 C C . ILE A 1 237 ? 10.870 -7.882 0.706 1.00 84.31 237 ILE A C 1
ATOM 1825 O O . ILE A 1 237 ? 10.366 -8.129 -0.389 1.00 84.31 237 ILE A O 1
ATOM 1829 N N . SER A 1 238 ? 11.961 -8.514 1.153 1.00 83.94 238 SER A N 1
ATOM 1830 C CA . SER A 1 238 ? 12.601 -9.593 0.389 1.00 83.94 238 SER A CA 1
ATOM 1831 C C . SER A 1 238 ? 11.731 -10.844 0.342 1.00 83.94 238 SER A C 1
ATOM 1833 O O . SER A 1 238 ? 11.608 -11.471 -0.709 1.00 83.94 238 SER A O 1
ATOM 1835 N N . ASP A 1 239 ? 11.077 -11.171 1.457 1.00 82.94 239 ASP A N 1
ATOM 1836 C CA . ASP A 1 239 ? 10.175 -12.317 1.532 1.00 82.94 239 ASP A CA 1
ATOM 1837 C C . ASP A 1 239 ? 8.990 -12.088 0.587 1.00 82.94 239 ASP A C 1
ATOM 1839 O O . ASP A 1 239 ? 8.724 -12.908 -0.294 1.00 82.94 239 ASP A O 1
ATOM 1843 N N . LEU A 1 240 ? 8.360 -10.911 0.668 1.00 84.12 240 LEU A N 1
ATOM 1844 C CA . LEU A 1 240 ? 7.267 -10.518 -0.217 1.00 84.12 240 LEU A CA 1
ATOM 1845 C C . LEU A 1 240 ? 7.669 -10.543 -1.698 1.00 84.12 240 LEU A C 1
ATOM 1847 O O . LEU A 1 240 ? 6.901 -11.022 -2.535 1.00 84.12 240 LEU A O 1
ATOM 1851 N N . SER A 1 241 ? 8.853 -10.027 -2.042 1.00 87.94 241 SER A N 1
ATOM 1852 C CA . SER A 1 241 ? 9.270 -9.947 -3.442 1.00 87.94 241 SER A CA 1
ATOM 1853 C C . SER A 1 241 ? 9.509 -11.324 -4.063 1.00 87.94 241 SER A C 1
ATOM 1855 O O . SER A 1 241 ? 9.205 -11.519 -5.243 1.00 87.94 241 SER A O 1
ATOM 1857 N N . SER A 1 242 ? 9.993 -12.279 -3.264 1.00 85.81 242 SER A N 1
ATOM 1858 C CA . SER A 1 242 ? 10.230 -13.665 -3.684 1.00 85.81 242 SER A CA 1
ATOM 1859 C C . SER A 1 242 ? 8.944 -14.474 -3.891 1.00 85.81 242 SER A C 1
ATOM 1861 O O . SER A 1 242 ? 8.918 -15.409 -4.690 1.00 85.81 242 SER A O 1
ATOM 1863 N N . ILE A 1 243 ? 7.863 -14.101 -3.202 1.00 84.62 243 ILE A N 1
ATOM 1864 C CA . ILE A 1 243 ? 6.574 -14.800 -3.273 1.00 84.62 243 ILE A CA 1
ATOM 1865 C C . ILE A 1 243 ? 5.792 -14.404 -4.526 1.00 84.62 243 ILE A C 1
ATOM 1867 O O . ILE A 1 243 ? 4.978 -15.186 -5.018 1.00 84.62 243 ILE A O 1
ATOM 1871 N N . TYR A 1 244 ? 6.046 -13.215 -5.079 1.00 85.50 244 TYR A N 1
ATOM 1872 C CA . TYR A 1 244 ? 5.386 -12.778 -6.303 1.00 85.50 244 TYR A CA 1
ATOM 1873 C C . TYR A 1 244 ? 5.746 -13.699 -7.487 1.00 85.50 244 TYR A C 1
ATOM 1875 O O . TYR A 1 244 ? 6.914 -13.764 -7.890 1.00 85.50 244 TYR A O 1
ATOM 1883 N N . PRO A 1 245 ? 4.762 -14.383 -8.102 1.00 85.75 245 PRO A N 1
ATOM 1884 C CA . PRO A 1 245 ? 5.039 -15.350 -9.149 1.00 85.75 245 PRO A CA 1
ATOM 1885 C C . PRO A 1 245 ? 5.275 -14.645 -10.486 1.00 85.75 245 PRO A C 1
ATOM 1887 O O . PRO A 1 245 ? 4.348 -14.212 -11.171 1.00 85.75 245 PRO A O 1
ATOM 1890 N N . GLY A 1 246 ? 6.532 -14.592 -10.918 1.00 89.62 246 GLY A N 1
ATOM 1891 C CA . GLY A 1 246 ? 6.879 -14.106 -12.245 1.00 89.62 246 GLY A CA 1
ATOM 1892 C C . GLY A 1 246 ? 7.328 -12.647 -12.299 1.00 89.62 246 GLY A C 1
ATOM 1893 O O . GLY A 1 246 ? 7.810 -12.061 -11.339 1.00 89.62 246 GLY A O 1
ATOM 1894 N N . ARG A 1 247 ? 7.206 -12.064 -13.496 1.00 92.56 247 ARG A N 1
ATOM 1895 C CA . ARG A 1 247 ? 7.516 -10.648 -13.741 1.00 92.56 247 ARG A CA 1
ATOM 1896 C C . ARG A 1 247 ? 6.255 -9.819 -13.596 1.00 92.56 247 ARG A C 1
ATOM 1898 O O . ARG A 1 247 ? 5.191 -10.289 -13.989 1.00 92.56 247 ARG A O 1
ATOM 1905 N N . ALA A 1 248 ? 6.412 -8.580 -13.157 1.00 93.50 248 ALA A N 1
ATOM 1906 C CA . ALA A 1 248 ? 5.310 -7.636 -13.068 1.00 93.50 248 ALA A CA 1
ATOM 1907 C C . ALA A 1 248 ? 5.435 -6.521 -14.113 1.00 93.50 248 ALA A C 1
ATOM 1909 O O . ALA A 1 248 ? 6.489 -6.329 -14.732 1.00 93.50 248 ALA A O 1
ATOM 1910 N N . ASP A 1 249 ? 4.341 -5.798 -14.324 1.00 93.75 249 ASP A N 1
ATOM 1911 C CA . ASP A 1 249 ? 4.331 -4.609 -15.166 1.00 93.75 249 ASP A CA 1
ATOM 1912 C C . ASP A 1 249 ? 5.128 -3.448 -14.534 1.00 93.75 249 ASP A C 1
ATOM 1914 O O . ASP A 1 249 ? 5.256 -3.357 -13.314 1.00 93.75 249 ASP A O 1
ATOM 1918 N N . ILE A 1 250 ? 5.697 -2.575 -15.373 1.00 94.81 250 ILE A N 1
ATOM 1919 C CA . ILE A 1 250 ? 6.508 -1.429 -14.925 1.00 94.81 250 ILE A CA 1
ATOM 1920 C C . ILE A 1 250 ? 5.713 -0.120 -14.844 1.00 94.81 250 ILE A C 1
ATOM 1922 O O . ILE A 1 250 ? 6.247 0.855 -14.317 1.00 94.81 250 ILE A O 1
ATOM 1926 N N . SER A 1 251 ? 4.475 -0.052 -15.349 1.00 95.19 251 SER A N 1
ATOM 1927 C CA . SER A 1 251 ? 3.762 1.226 -15.446 1.00 95.19 251 SER A CA 1
ATOM 1928 C C . SER A 1 251 ? 3.566 1.890 -14.087 1.00 95.19 251 SER A C 1
ATOM 1930 O O . SER A 1 251 ? 3.915 3.054 -13.960 1.00 95.19 251 SER A O 1
ATOM 1932 N N . SER A 1 252 ? 3.133 1.168 -13.047 1.00 94.62 252 SER A N 1
ATOM 1933 C CA . SER A 1 252 ? 2.920 1.792 -11.730 1.00 94.62 252 SER A CA 1
ATOM 1934 C C . SER A 1 252 ? 4.205 2.356 -11.096 1.00 94.62 252 SER A C 1
ATOM 1936 O O . SER A 1 252 ? 4.180 3.517 -10.686 1.00 94.62 252 SER A O 1
ATOM 1938 N N . PRO A 1 253 ? 5.342 1.624 -11.046 1.00 95.88 253 PRO A N 1
ATOM 1939 C CA . PRO A 1 253 ? 6.618 2.224 -10.647 1.00 95.88 253 PRO A CA 1
ATOM 1940 C C . PRO A 1 253 ? 7.003 3.443 -11.496 1.00 95.88 253 PRO A C 1
ATOM 1942 O O . PRO A 1 253 ? 7.413 4.467 -10.954 1.00 95.88 253 PRO A O 1
ATOM 1945 N N . LEU A 1 254 ? 6.842 3.355 -12.821 1.00 96.62 254 LEU A N 1
ATOM 1946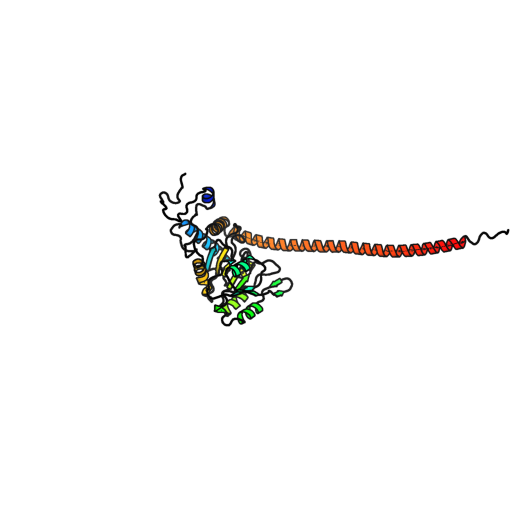 C CA . LEU A 1 254 ? 7.235 4.419 -13.743 1.00 96.62 254 LEU A CA 1
ATOM 1947 C C . LEU A 1 254 ? 6.383 5.684 -13.587 1.00 96.62 254 LEU A C 1
ATOM 1949 O O . LEU A 1 254 ? 6.938 6.779 -13.609 1.00 96.62 254 LEU A O 1
ATOM 1953 N N . ASP A 1 255 ? 5.071 5.543 -13.408 1.00 97.50 255 ASP A N 1
ATOM 1954 C CA . ASP A 1 255 ? 4.157 6.665 -13.195 1.00 97.50 255 ASP A CA 1
ATOM 1955 C C . ASP A 1 255 ? 4.533 7.409 -11.908 1.00 97.50 255 ASP A C 1
ATOM 1957 O O . ASP A 1 255 ? 4.687 8.628 -11.920 1.00 97.50 255 ASP A O 1
ATOM 1961 N N . VAL A 1 256 ? 4.788 6.677 -10.815 1.00 97.56 256 VAL A N 1
ATOM 1962 C CA . VAL A 1 256 ? 5.264 7.266 -9.552 1.00 97.56 256 VAL A CA 1
ATOM 1963 C C . VAL A 1 256 ? 6.616 7.956 -9.742 1.00 97.56 256 VAL A C 1
ATOM 1965 O O . VAL A 1 256 ? 6.802 9.076 -9.275 1.00 97.56 256 VAL A O 1
ATOM 1968 N N . PHE A 1 257 ? 7.552 7.329 -10.456 1.00 97.75 257 PHE A N 1
ATOM 1969 C CA . PHE A 1 257 ? 8.867 7.907 -10.734 1.00 97.75 257 PHE A CA 1
ATOM 1970 C C . PHE A 1 257 ? 8.780 9.224 -11.508 1.00 97.75 257 PHE A C 1
ATOM 1972 O O . PHE A 1 257 ? 9.373 10.218 -11.091 1.00 97.75 257 PHE A O 1
ATOM 1979 N N . ILE A 1 258 ? 8.027 9.252 -12.612 1.00 98.19 258 ILE A N 1
ATOM 1980 C CA . ILE A 1 258 ? 7.842 10.460 -13.426 1.00 98.19 258 ILE A CA 1
ATOM 1981 C C . ILE A 1 258 ? 7.173 11.553 -12.589 1.00 98.19 258 ILE A C 1
ATOM 1983 O O . ILE A 1 258 ? 7.633 12.698 -12.604 1.00 98.19 258 ILE A O 1
ATOM 1987 N N . THR A 1 259 ? 6.130 11.203 -11.834 1.00 98.31 259 THR A N 1
ATOM 1988 C CA . THR A 1 259 ? 5.412 12.159 -10.993 1.00 98.31 259 THR A CA 1
ATOM 1989 C C . THR A 1 259 ? 6.306 12.747 -9.913 1.00 98.31 259 THR A C 1
ATOM 1991 O O . THR A 1 259 ? 6.367 13.967 -9.795 1.00 98.31 259 THR A O 1
ATOM 1994 N N . LEU A 1 260 ? 7.046 11.928 -9.162 1.00 97.44 260 LEU A N 1
ATOM 1995 C CA . LEU A 1 260 ? 7.907 12.421 -8.086 1.00 97.44 260 LEU A CA 1
ATOM 1996 C C . LEU A 1 260 ? 9.064 13.275 -8.605 1.00 97.44 260 LEU A C 1
ATOM 1998 O O . LEU A 1 260 ? 9.387 14.286 -7.987 1.00 97.44 260 LEU A O 1
ATOM 2002 N N . LEU A 1 261 ? 9.644 12.932 -9.759 1.00 97.38 261 LEU A N 1
ATOM 2003 C CA . LEU A 1 261 ? 10.654 13.782 -10.394 1.00 97.38 261 LEU A CA 1
ATOM 2004 C C . LEU A 1 261 ? 10.091 15.132 -10.844 1.00 97.38 261 LEU A C 1
ATOM 2006 O O . LEU A 1 261 ? 10.794 16.138 -10.781 1.00 97.38 261 LEU A O 1
ATOM 2010 N N . LYS A 1 262 ? 8.844 15.161 -11.327 1.00 97.88 262 LYS A N 1
ATOM 2011 C CA . LYS A 1 262 ? 8.202 16.402 -11.771 1.00 97.88 262 LYS A CA 1
ATOM 2012 C C . LYS A 1 262 ? 7.729 17.263 -10.600 1.00 97.88 262 LYS A C 1
ATOM 2014 O O . LYS A 1 262 ? 7.820 18.485 -10.683 1.00 97.88 262 LYS A O 1
ATOM 2019 N N . MET A 1 263 ? 7.186 16.626 -9.569 1.00 97.12 263 MET A N 1
ATOM 2020 C CA . MET A 1 263 ? 6.637 17.263 -8.379 1.00 97.12 263 MET A CA 1
ATOM 2021 C C . MET A 1 263 ? 7.770 17.812 -7.501 1.00 97.12 263 MET A C 1
ATOM 2023 O O . MET A 1 263 ? 7.772 18.990 -7.163 1.00 97.12 263 MET A O 1
ATOM 2027 N N . GLY A 1 264 ? 8.770 16.988 -7.186 1.00 96.12 264 GLY A N 1
ATOM 2028 C CA . GLY A 1 264 ? 9.769 17.319 -6.172 1.00 96.12 264 GLY A CA 1
ATOM 2029 C C . GLY A 1 264 ? 9.185 17.344 -4.751 1.00 96.12 264 GLY A C 1
ATOM 2030 O O . GLY A 1 264 ? 7.968 17.299 -4.551 1.00 96.12 264 GLY A O 1
ATOM 2031 N N . SER A 1 265 ? 10.065 17.409 -3.750 1.00 94.81 265 SER A N 1
ATOM 2032 C CA . SER A 1 265 ? 9.690 17.455 -2.326 1.00 94.81 265 SER A CA 1
ATOM 2033 C C . SER A 1 265 ? 8.868 18.698 -1.978 1.00 94.81 265 SER A C 1
ATOM 2035 O O . SER A 1 265 ? 7.930 18.621 -1.188 1.00 94.81 265 SER A O 1
ATOM 2037 N N . ASP A 1 266 ? 9.183 19.836 -2.597 1.00 95.88 266 ASP A N 1
ATOM 2038 C CA . ASP A 1 266 ? 8.535 21.113 -2.292 1.00 95.88 266 ASP A CA 1
ATOM 2039 C C . ASP A 1 266 ? 7.060 21.094 -2.692 1.00 95.88 266 ASP A C 1
ATOM 2041 O O . ASP A 1 266 ? 6.193 21.395 -1.871 1.00 95.88 266 ASP A O 1
ATOM 2045 N N . GLN A 1 267 ? 6.752 20.662 -3.921 1.00 97.56 267 GLN A N 1
ATOM 2046 C CA . GLN A 1 267 ? 5.366 20.549 -4.371 1.00 97.56 267 GLN A CA 1
ATOM 2047 C C . GLN A 1 267 ? 4.619 19.442 -3.618 1.00 97.56 267 GLN A C 1
ATOM 2049 O O . GLN A 1 267 ? 3.441 19.608 -3.317 1.00 97.56 267 GLN A O 1
ATOM 2054 N N . TRP A 1 268 ? 5.285 18.332 -3.284 1.00 95.62 268 TRP A N 1
ATOM 2055 C CA . TRP A 1 268 ? 4.702 17.280 -2.447 1.00 95.62 268 TRP A CA 1
ATOM 2056 C C . TRP A 1 268 ? 4.239 17.832 -1.093 1.00 95.62 268 TRP A C 1
ATOM 2058 O O . TRP A 1 268 ? 3.085 17.655 -0.698 1.00 95.62 268 TRP A O 1
ATOM 2068 N N . ASN A 1 269 ? 5.118 18.556 -0.400 1.00 95.00 269 ASN A N 1
ATOM 2069 C CA . ASN A 1 269 ? 4.806 19.168 0.886 1.00 95.00 269 ASN A CA 1
ATOM 2070 C C . ASN A 1 269 ? 3.750 20.271 0.751 1.00 95.00 269 ASN A C 1
ATOM 2072 O O . ASN A 1 269 ? 2.841 20.351 1.578 1.00 95.00 269 ASN A O 1
ATOM 2076 N N . HIS A 1 270 ? 3.812 21.066 -0.317 1.00 97.06 270 HIS A N 1
ATOM 2077 C CA . HIS A 1 270 ? 2.799 22.069 -0.625 1.00 97.06 270 HIS A CA 1
ATOM 2078 C C . HIS A 1 270 ? 1.400 21.453 -0.776 1.00 97.06 270 HIS A C 1
ATOM 2080 O O . HIS A 1 270 ? 0.483 21.888 -0.085 1.00 97.06 270 HIS A O 1
ATOM 2086 N N . LEU A 1 271 ? 1.245 20.397 -1.585 1.00 97.44 271 LEU A N 1
ATOM 2087 C CA . LEU A 1 271 ? -0.047 19.734 -1.814 1.00 97.44 271 LEU A CA 1
ATOM 2088 C C . LEU A 1 271 ? -0.629 19.111 -0.536 1.00 97.44 271 LEU A C 1
ATOM 2090 O O . LEU A 1 271 ? -1.839 19.159 -0.327 1.00 97.44 271 LEU A O 1
ATOM 2094 N N . ARG A 1 272 ? 0.207 18.552 0.350 1.00 95.06 272 ARG A N 1
ATOM 2095 C CA . ARG A 1 272 ? -0.262 18.024 1.648 1.00 95.06 272 ARG A CA 1
ATOM 2096 C C . ARG A 1 272 ? -0.717 19.132 2.597 1.00 95.06 272 ARG A C 1
ATOM 2098 O O . ARG A 1 272 ? -1.726 18.979 3.283 1.00 95.06 272 ARG A O 1
ATOM 2105 N N . ASN A 1 273 ? -0.008 20.259 2.614 1.00 95.69 273 ASN A N 1
ATOM 2106 C CA . ASN A 1 273 ? -0.416 21.426 3.395 1.00 95.69 273 ASN A CA 1
ATOM 2107 C C . ASN A 1 273 ? -1.726 22.022 2.861 1.00 95.69 273 ASN A C 1
ATOM 2109 O O . ASN A 1 273 ? -2.621 22.333 3.645 1.00 95.69 273 ASN A O 1
ATOM 2113 N N . GLU A 1 274 ? -1.865 22.119 1.538 1.00 97.38 274 GLU A N 1
ATOM 2114 C CA . GLU A 1 274 ? -3.098 22.552 0.882 1.00 97.38 274 GLU A CA 1
ATOM 2115 C C . GLU A 1 274 ? -4.259 21.597 1.204 1.00 97.38 274 GLU A C 1
ATOM 2117 O O . GLU A 1 274 ? -5.338 22.044 1.584 1.00 97.38 274 GLU A O 1
ATOM 2122 N N . GLN A 1 275 ? -4.037 20.278 1.160 1.00 96.50 275 GLN A N 1
ATOM 2123 C CA . GLN A 1 275 ? -5.032 19.276 1.558 1.00 96.50 275 GLN A CA 1
ATOM 2124 C C . GLN A 1 275 ? -5.507 19.484 3.005 1.00 96.50 275 GLN A C 1
ATOM 2126 O O . GLN A 1 275 ? -6.713 19.438 3.265 1.00 96.50 275 GLN A O 1
ATOM 2131 N N . ALA A 1 276 ? -4.589 19.745 3.940 1.00 95.12 276 ALA A N 1
ATOM 2132 C CA . ALA A 1 276 ? -4.932 20.013 5.335 1.00 95.12 276 ALA A CA 1
ATOM 2133 C C . ALA A 1 276 ? -5.751 21.308 5.497 1.00 95.12 276 ALA A C 1
ATOM 2135 O O . ALA A 1 276 ? -6.728 21.332 6.249 1.00 95.12 276 ALA A O 1
ATOM 2136 N N . GLN A 1 277 ? -5.403 22.368 4.763 1.00 97.25 277 GLN A N 1
ATOM 2137 C CA . GLN A 1 277 ? -6.158 23.627 4.752 1.00 97.25 277 GLN A CA 1
ATOM 2138 C C . GLN A 1 277 ? -7.553 23.448 4.138 1.00 97.25 277 GLN A C 1
ATOM 2140 O O . GLN A 1 277 ? -8.546 23.880 4.726 1.00 97.25 277 GLN A O 1
ATOM 2145 N N . ASN A 1 278 ? -7.642 22.741 3.011 1.00 97.69 278 ASN A N 1
ATOM 2146 C CA . ASN A 1 278 ? -8.900 22.422 2.342 1.00 97.69 278 ASN A CA 1
ATOM 2147 C C . ASN A 1 278 ? -9.818 21.584 3.238 1.00 97.69 278 ASN A C 1
ATOM 2149 O O . ASN A 1 278 ? -11.028 21.793 3.231 1.00 97.69 278 ASN A O 1
ATOM 2153 N N . PHE A 1 279 ? -9.267 20.689 4.063 1.00 96.38 279 PHE A N 1
ATOM 2154 C CA . PHE A 1 279 ? -10.051 19.946 5.048 1.00 96.38 279 PHE A CA 1
ATOM 2155 C C . PHE A 1 279 ? -10.668 20.860 6.121 1.00 96.38 279 PHE A C 1
ATOM 2157 O O . PHE A 1 279 ? -11.842 20.701 6.459 1.00 96.38 279 PHE A O 1
ATOM 2164 N N . LEU A 1 280 ? -9.915 21.841 6.635 1.00 97.00 280 LEU A N 1
ATOM 2165 C CA . LEU A 1 280 ? -10.441 22.818 7.598 1.00 97.00 280 LEU A CA 1
ATOM 2166 C C . LEU A 1 280 ? -11.529 23.697 6.974 1.00 97.00 280 LEU A C 1
ATOM 2168 O O . LEU A 1 280 ? -12.572 23.915 7.593 1.00 97.00 280 LEU A O 1
ATOM 2172 N N . LEU A 1 281 ? -11.307 24.157 5.739 1.00 98.12 281 LEU A N 1
ATOM 2173 C CA . LEU A 1 281 ? -12.295 24.927 4.988 1.00 98.12 281 LEU A CA 1
ATOM 2174 C C . LEU A 1 281 ? -13.566 24.109 4.740 1.00 98.12 281 LEU A C 1
ATOM 2176 O O . LEU A 1 281 ? -14.664 24.604 4.989 1.00 98.12 281 LEU A O 1
ATOM 2180 N N . PHE A 1 282 ? -13.422 22.857 4.303 1.00 97.94 282 PHE A N 1
ATOM 2181 C CA . PHE A 1 282 ? -14.535 21.931 4.111 1.00 97.94 282 PHE A CA 1
ATOM 2182 C C . PHE A 1 282 ? -15.335 21.753 5.403 1.00 97.94 282 PHE A C 1
ATOM 2184 O O . PHE A 1 282 ? -16.551 21.920 5.389 1.00 97.94 282 PHE A O 1
ATOM 2191 N N . LYS A 1 283 ? -14.659 21.485 6.528 1.00 96.88 283 LYS A N 1
ATOM 2192 C CA . LYS A 1 283 ? -15.310 21.311 7.832 1.00 96.88 283 LYS A CA 1
ATOM 2193 C C . LYS A 1 283 ? -16.114 22.549 8.227 1.00 96.88 283 LYS A C 1
ATOM 2195 O O . LYS A 1 283 ? -17.279 22.411 8.586 1.00 96.88 283 LYS A O 1
ATOM 2200 N N . LYS A 1 284 ? -15.511 23.738 8.130 1.00 97.75 284 LYS A N 1
ATOM 2201 C CA . LYS A 1 284 ? -16.188 24.999 8.452 1.00 97.75 284 LYS A CA 1
ATOM 2202 C C . LYS A 1 284 ? -17.395 25.230 7.542 1.00 97.75 284 LYS A C 1
ATOM 2204 O O . LYS A 1 284 ? -18.490 25.460 8.030 1.00 97.75 284 LYS A O 1
ATOM 2209 N N . THR A 1 285 ? -17.206 25.094 6.231 1.00 98.00 285 THR A N 1
ATOM 2210 C CA . THR A 1 285 ? -18.275 25.306 5.241 1.00 98.00 285 THR A CA 1
ATOM 2211 C C . THR A 1 285 ? -19.440 24.346 5.470 1.00 98.00 285 THR A C 1
ATOM 2213 O O . THR A 1 285 ? -20.597 24.737 5.363 1.00 98.00 285 THR A O 1
ATOM 2216 N N . LEU A 1 286 ? -19.145 23.094 5.825 1.00 97.12 286 LEU A N 1
ATOM 2217 C CA . LEU A 1 286 ? -20.164 22.104 6.148 1.00 97.12 286 LEU A CA 1
ATOM 2218 C C . LEU A 1 286 ? -20.934 22.484 7.424 1.00 97.12 286 LEU A C 1
ATOM 2220 O O . LEU A 1 286 ? -22.158 22.397 7.438 1.00 97.12 286 LEU A O 1
ATOM 2224 N N . GLN A 1 287 ? -20.239 22.939 8.471 1.00 96.50 287 GLN A N 1
ATOM 2225 C CA . GLN A 1 287 ? -20.865 23.422 9.710 1.00 96.50 287 GLN A CA 1
ATOM 2226 C C . GLN A 1 287 ? -21.757 24.645 9.469 1.00 96.50 287 GLN A C 1
ATOM 2228 O O . GLN A 1 287 ? -22.881 24.686 9.971 1.00 96.50 287 GLN A O 1
ATOM 2233 N N . ASP A 1 288 ? -21.280 25.605 8.677 1.00 96.38 288 ASP A N 1
ATOM 2234 C CA . ASP A 1 288 ? -22.032 26.805 8.309 1.00 96.38 288 ASP A CA 1
ATOM 2235 C C . ASP A 1 288 ? -23.295 26.424 7.513 1.00 96.38 288 ASP A C 1
ATOM 2237 O O . ASP A 1 288 ? -24.387 26.906 7.814 1.00 96.38 288 ASP A O 1
ATOM 2241 N N . ALA A 1 289 ? -23.180 25.487 6.563 1.00 95.88 289 ALA A N 1
ATOM 2242 C CA . ALA A 1 289 ? -24.312 24.990 5.782 1.00 95.88 289 ALA A CA 1
ATOM 2243 C C . ALA A 1 289 ? -25.377 24.303 6.654 1.00 95.88 289 ALA A C 1
ATOM 2245 O O . ALA A 1 289 ? -26.564 24.587 6.504 1.00 95.88 289 ALA A O 1
ATOM 2246 N N . PHE A 1 290 ? -24.976 23.439 7.594 1.00 94.69 290 PHE A N 1
ATOM 2247 C CA . PHE A 1 290 ? -25.920 22.819 8.531 1.00 94.69 290 PHE A CA 1
ATOM 2248 C C . PHE A 1 290 ? -26.569 23.843 9.463 1.00 94.69 290 PHE A C 1
ATOM 2250 O O . PHE A 1 290 ? -27.773 23.773 9.696 1.00 94.69 290 PHE A O 1
ATOM 2257 N N . SER A 1 291 ? -25.798 24.814 9.959 1.00 94.12 291 SER A N 1
ATOM 2258 C CA . SER A 1 291 ? -26.324 25.869 10.834 1.00 94.12 291 SER A CA 1
ATOM 2259 C C . SER A 1 291 ? -27.374 26.717 10.113 1.00 94.12 291 SER A C 1
ATOM 2261 O O . SER A 1 291 ? -28.424 27.001 10.683 1.00 94.12 291 SER A O 1
ATOM 2263 N N . TYR A 1 292 ? -27.132 27.049 8.841 1.00 92.38 292 TYR A N 1
ATOM 2264 C CA . TYR A 1 292 ? -28.090 27.756 7.992 1.00 92.38 292 TYR A CA 1
ATOM 2265 C C . TYR A 1 292 ? -29.383 26.955 7.778 1.00 92.38 292 TYR A C 1
ATOM 2267 O O . TYR A 1 292 ? -30.474 27.507 7.891 1.00 92.38 292 TYR A O 1
ATOM 2275 N N . VAL A 1 293 ? -29.287 25.647 7.508 1.00 90.62 293 VAL A N 1
ATOM 2276 C CA . VAL A 1 293 ? -30.476 24.787 7.353 1.00 90.62 293 VAL A CA 1
ATOM 2277 C C . VAL A 1 293 ? -31.293 24.734 8.645 1.00 90.62 293 VAL A C 1
ATOM 2279 O O . VAL A 1 293 ? -32.508 24.896 8.588 1.00 90.62 293 VAL A O 1
ATOM 2282 N N . ILE A 1 294 ? -30.640 24.563 9.799 1.00 89.44 294 ILE A N 1
ATOM 2283 C CA . ILE A 1 294 ? -31.323 24.513 11.100 1.00 89.44 294 ILE A CA 1
ATOM 2284 C C . ILE A 1 294 ? -32.053 25.833 11.381 1.00 89.44 294 ILE A C 1
ATOM 2286 O O . ILE A 1 294 ? -33.216 25.799 11.766 1.00 89.44 294 ILE A O 1
ATOM 2290 N N . GLN A 1 295 ? -31.407 26.980 11.139 1.00 86.62 295 GLN A N 1
ATOM 2291 C CA . GLN A 1 295 ? -32.010 28.303 11.353 1.00 86.62 295 GLN A CA 1
ATOM 2292 C C . GLN A 1 295 ? -33.238 28.555 10.465 1.00 86.62 295 GLN A C 1
ATOM 2294 O O . GLN A 1 295 ? -34.230 29.115 10.929 1.00 86.62 295 GLN A O 1
ATOM 2299 N N . ASN A 1 296 ? -33.205 28.129 9.200 1.00 79.56 296 ASN A N 1
ATOM 2300 C CA . ASN A 1 296 ? -34.352 28.324 8.307 1.00 79.56 296 ASN A CA 1
ATOM 2301 C C . ASN A 1 296 ? -35.492 27.338 8.595 1.00 79.56 296 ASN A C 1
ATOM 2303 O O . ASN A 1 296 ? -36.649 27.725 8.520 1.00 79.56 296 ASN A O 1
ATOM 2307 N N . GLN A 1 297 ? -35.192 26.108 9.024 1.00 74.31 297 GLN A N 1
ATOM 2308 C CA . GLN A 1 297 ? -36.227 25.171 9.476 1.00 74.31 297 GLN A CA 1
ATOM 2309 C C . GLN A 1 297 ? -36.902 25.620 10.778 1.00 74.31 297 GLN A C 1
ATOM 2311 O O . GLN A 1 297 ? -38.081 25.344 10.980 1.00 74.31 297 GLN A O 1
ATOM 2316 N N . THR A 1 298 ? -36.190 26.308 11.677 1.00 60.56 298 THR A N 1
ATOM 2317 C CA . THR A 1 298 ? -36.822 26.901 12.865 1.00 60.56 298 THR A CA 1
ATOM 2318 C C . THR A 1 298 ? -37.737 28.068 12.508 1.00 60.56 298 THR A C 1
ATOM 2320 O O . THR A 1 298 ? -38.801 28.174 13.103 1.00 60.56 298 THR A O 1
ATOM 2323 N N . HIS A 1 299 ? -37.387 28.884 11.507 1.00 58.84 299 HIS A N 1
ATOM 2324 C CA . HIS A 1 299 ? -38.256 29.972 11.046 1.00 58.84 299 HIS A CA 1
ATOM 2325 C C . HIS A 1 299 ? -39.515 29.474 10.323 1.00 58.84 299 HIS A C 1
ATOM 2327 O O . HIS A 1 299 ? -40.591 30.020 10.555 1.00 58.84 299 HIS A O 1
ATOM 2333 N N . ASP A 1 300 ? -39.414 28.413 9.518 1.00 57.81 300 ASP A N 1
ATOM 2334 C CA . ASP A 1 300 ? -40.588 27.815 8.866 1.00 57.81 300 ASP A CA 1
ATOM 2335 C C . ASP A 1 300 ? -41.537 27.166 9.897 1.00 57.81 300 ASP A C 1
ATOM 2337 O O . ASP A 1 300 ? -42.750 27.350 9.822 1.00 57.81 300 ASP A O 1
ATOM 2341 N N . ASN A 1 301 ? -40.998 26.500 10.928 1.00 55.88 301 ASN A N 1
ATOM 2342 C CA . ASN A 1 301 ? -41.806 25.927 12.014 1.00 55.88 301 ASN A CA 1
ATOM 2343 C C . ASN A 1 301 ? -42.409 26.991 12.952 1.00 55.88 301 ASN A C 1
ATOM 2345 O O . ASN A 1 301 ? -43.478 26.768 13.516 1.00 55.88 301 ASN A O 1
ATOM 2349 N N . GLU A 1 302 ? -41.742 28.127 13.176 1.00 54.50 302 GLU A N 1
ATOM 2350 C CA . GLU A 1 302 ? -42.317 29.242 13.945 1.00 54.50 302 GLU A CA 1
ATOM 2351 C C . GLU A 1 302 ? -43.480 29.888 13.185 1.00 54.50 302 GLU A C 1
ATOM 2353 O O . GLU A 1 302 ? -44.514 30.155 13.794 1.00 54.50 302 GLU A O 1
ATOM 2358 N N . HIS A 1 303 ? -43.370 30.033 11.860 1.00 53.12 303 HIS A N 1
ATOM 2359 C CA . HIS A 1 303 ? -44.476 30.505 11.029 1.00 53.12 303 HIS A CA 1
ATOM 2360 C C . HIS A 1 303 ? -45.639 29.509 10.935 1.00 53.12 303 HIS A C 1
ATOM 2362 O O . HIS A 1 303 ? -46.784 29.953 10.995 1.00 53.12 303 HIS A O 1
ATOM 2368 N N . GLU A 1 304 ? -45.393 28.194 10.854 1.00 53.38 304 GLU A N 1
ATOM 2369 C CA . GLU A 1 304 ? -46.459 27.173 10.921 1.00 53.38 304 GLU A CA 1
ATOM 2370 C C . GLU A 1 304 ? -47.158 27.157 12.294 1.00 53.38 304 GLU A C 1
ATOM 2372 O O . GLU A 1 304 ? -48.382 27.117 12.363 1.00 53.38 304 GLU A O 1
ATOM 2377 N N . ASN A 1 305 ? -46.417 27.298 13.400 1.00 51.00 305 ASN A N 1
ATOM 2378 C CA . ASN A 1 305 ? -47.019 27.382 14.739 1.00 51.00 305 ASN A CA 1
ATOM 2379 C C . ASN A 1 305 ? -47.754 28.712 14.999 1.00 51.00 305 ASN A C 1
ATOM 2381 O O . ASN A 1 305 ? -48.665 28.754 15.828 1.00 51.00 305 ASN A O 1
ATOM 2385 N N . GLU A 1 306 ? -47.352 29.811 14.355 1.00 53.38 306 GLU A N 1
ATOM 2386 C CA . GLU A 1 306 ? -48.100 31.074 14.386 1.00 53.38 306 GLU A CA 1
ATOM 2387 C C . GLU A 1 306 ? -49.368 30.997 13.531 1.00 53.38 306 GLU A C 1
ATOM 2389 O O . GLU A 1 306 ? -50.408 31.472 13.978 1.00 53.38 306 GLU A O 1
ATOM 2394 N N . THR A 1 307 ? -49.327 30.333 12.371 1.00 53.75 307 THR A N 1
ATOM 2395 C CA . THR A 1 307 ? -50.528 30.128 11.542 1.00 53.75 307 THR A CA 1
ATOM 2396 C C . THR A 1 307 ? -51.518 29.152 12.175 1.00 53.75 307 THR A C 1
ATOM 2398 O O . THR A 1 307 ? -52.706 29.457 12.180 1.00 53.75 307 THR A O 1
ATOM 2401 N N . GLU A 1 308 ? -51.076 28.060 12.809 1.00 51.66 308 GLU A N 1
ATOM 2402 C CA . GLU A 1 308 ? -51.978 27.175 13.571 1.00 51.66 308 GLU A CA 1
ATOM 2403 C C . GLU A 1 308 ? -52.608 27.895 14.779 1.00 51.66 308 GLU A C 1
ATOM 2405 O O . GLU A 1 308 ? -53.797 27.735 15.051 1.00 51.66 308 GLU A O 1
ATOM 2410 N N . LYS A 1 309 ? -51.858 28.766 15.473 1.00 53.25 309 LYS A N 1
ATOM 2411 C CA . LYS A 1 309 ? -52.415 29.591 16.562 1.00 53.25 309 LYS A CA 1
ATOM 2412 C C . LYS A 1 309 ? -53.369 30.674 16.064 1.00 53.25 309 LYS A C 1
ATOM 2414 O O . LYS A 1 309 ? -54.347 30.961 16.750 1.00 53.25 309 LYS A O 1
ATOM 2419 N N . GLU A 1 310 ? -53.099 31.296 14.920 1.00 53.72 310 GLU A N 1
ATOM 2420 C CA . GLU A 1 310 ? -54.019 32.260 14.309 1.00 53.72 310 GLU A CA 1
ATOM 2421 C C . GLU A 1 310 ? -55.285 31.578 13.774 1.00 53.72 310 GLU A C 1
ATOM 2423 O O . GLU A 1 310 ? -56.369 32.151 13.887 1.00 53.72 310 GLU A O 1
ATOM 2428 N N . GLU A 1 311 ? -55.195 30.354 13.249 1.00 52.88 311 GLU A N 1
ATOM 2429 C CA . GLU A 1 311 ? -56.368 29.562 12.864 1.00 52.88 311 GLU A CA 1
ATOM 2430 C C . GLU A 1 311 ? -57.207 29.165 14.089 1.00 52.88 311 GLU A C 1
ATOM 2432 O O . GLU A 1 311 ? -58.416 29.403 14.086 1.00 52.88 311 GLU A O 1
ATOM 2437 N N . ASP A 1 312 ? -56.591 28.691 15.177 1.00 51.72 312 ASP A N 1
ATOM 2438 C CA . ASP A 1 312 ? -57.302 28.359 16.422 1.00 51.72 312 ASP A CA 1
ATOM 2439 C C . ASP A 1 312 ? -57.965 29.592 17.073 1.00 51.72 312 ASP A C 1
ATOM 2441 O O . ASP A 1 312 ? -59.101 29.519 17.551 1.00 51.72 312 ASP A O 1
ATOM 2445 N N . VAL A 1 313 ? -57.304 30.759 17.060 1.00 57.03 313 VAL A N 1
ATOM 2446 C CA . VAL A 1 313 ? -57.884 32.018 17.568 1.00 57.03 313 VAL A CA 1
ATOM 2447 C C . VAL A 1 313 ? -59.032 32.502 16.677 1.00 57.03 313 VAL A C 1
ATOM 2449 O O . VAL A 1 313 ? -60.065 32.927 17.198 1.00 57.03 313 VAL A O 1
ATOM 2452 N N . ASN A 1 314 ? -58.913 32.387 15.350 1.00 54.84 314 ASN A N 1
ATOM 2453 C CA . ASN A 1 314 ? -59.983 32.761 14.421 1.00 54.84 314 ASN A CA 1
ATOM 2454 C C . ASN A 1 314 ? -61.201 31.826 14.512 1.00 54.84 314 ASN A C 1
ATOM 2456 O O . ASN A 1 314 ? -62.332 32.289 14.349 1.00 54.84 314 ASN A O 1
ATOM 2460 N N . VAL A 1 315 ? -61.011 30.533 14.800 1.00 56.62 315 VAL A N 1
ATOM 2461 C CA . VAL A 1 315 ? -62.123 29.600 15.059 1.00 56.62 315 VAL A CA 1
ATOM 2462 C C . VAL A 1 315 ? -62.863 29.995 16.342 1.00 56.62 315 VAL A C 1
ATOM 2464 O O . VAL A 1 315 ? -64.086 30.134 16.316 1.00 56.62 315 VAL A O 1
ATOM 2467 N N . ILE A 1 316 ? -62.140 30.290 17.429 1.00 55.75 316 ILE A N 1
ATOM 2468 C CA . ILE A 1 316 ? -62.740 30.725 18.703 1.00 55.75 316 ILE A CA 1
ATOM 2469 C C . ILE A 1 316 ? -63.448 32.088 18.561 1.00 55.75 316 ILE A C 1
ATOM 2471 O O . ILE A 1 316 ? -64.524 32.294 19.131 1.00 55.75 316 ILE A O 1
ATOM 2475 N N . GLU A 1 317 ? -62.894 33.038 17.803 1.00 55.84 317 GLU A N 1
ATOM 2476 C CA . GLU A 1 317 ? -63.549 34.332 17.558 1.00 55.84 317 GLU A CA 1
ATOM 2477 C C . GLU A 1 317 ? -64.795 34.213 16.668 1.00 55.84 317 GLU A C 1
ATOM 2479 O O . GLU A 1 317 ? -65.773 34.935 16.891 1.00 55.84 317 GLU A O 1
ATOM 2484 N N . ASN A 1 318 ? -64.802 33.296 15.696 1.00 56.41 318 ASN A N 1
ATOM 2485 C CA . ASN A 1 318 ? -65.965 33.056 14.842 1.00 56.41 318 ASN A CA 1
ATOM 2486 C C . ASN A 1 318 ? -67.099 32.334 15.590 1.00 56.41 318 ASN A C 1
ATOM 2488 O O . ASN A 1 318 ? -68.255 32.735 15.442 1.00 56.41 318 ASN A O 1
ATOM 2492 N N . GLU A 1 319 ? -66.798 31.364 16.462 1.00 53.94 319 GLU A N 1
ATOM 2493 C CA . GLU A 1 319 ? -67.813 30.734 17.326 1.00 53.94 319 GLU A CA 1
ATOM 2494 C C . GLU A 1 319 ? -68.458 31.752 18.288 1.00 53.94 319 GLU A C 1
ATOM 2496 O O . GLU A 1 319 ? -69.681 31.775 18.457 1.00 53.94 319 GLU A O 1
ATOM 2501 N N . ASN A 1 320 ? -67.663 32.671 18.850 1.00 55.88 320 ASN A N 1
ATOM 2502 C CA . ASN A 1 320 ? -68.168 33.740 19.719 1.00 55.88 320 ASN A CA 1
ATOM 2503 C C . ASN A 1 320 ? -68.975 34.815 18.961 1.00 55.88 320 ASN A C 1
ATOM 2505 O O . ASN A 1 320 ? -69.894 35.415 19.532 1.00 55.88 320 ASN A O 1
ATOM 2509 N N . LYS A 1 321 ? -68.666 35.078 17.683 1.00 58.09 321 LYS A N 1
ATOM 2510 C CA . LYS A 1 321 ? -69.478 35.962 16.826 1.00 58.09 321 LYS A CA 1
ATOM 2511 C C . LYS A 1 321 ? -70.817 35.325 16.464 1.00 58.09 321 LYS A C 1
ATOM 2513 O O . LYS A 1 321 ? -71.835 36.000 16.599 1.00 58.09 321 LYS A O 1
ATOM 2518 N N . GLU A 1 322 ? -70.848 34.039 16.110 1.00 56.97 322 GLU A N 1
ATOM 2519 C CA . GLU A 1 322 ? -72.111 33.339 15.840 1.00 56.97 322 GLU A CA 1
ATOM 2520 C C . GLU A 1 322 ? -73.025 33.262 17.077 1.00 56.97 322 GLU A C 1
ATOM 2522 O O . GLU A 1 322 ? -74.247 33.394 16.954 1.00 56.97 322 GLU A O 1
ATOM 2527 N N . GLU A 1 323 ? -72.472 33.073 18.281 1.00 55.41 323 GLU A N 1
ATOM 2528 C CA . GLU A 1 323 ? -73.267 33.110 19.518 1.00 55.41 323 GLU A CA 1
ATOM 2529 C C . GLU A 1 323 ? -73.839 34.503 19.822 1.00 55.41 323 GLU A C 1
ATOM 2531 O O . GLU A 1 323 ? -74.971 34.614 20.309 1.00 55.41 323 GLU A O 1
ATOM 2536 N N . ASN A 1 324 ? -73.090 35.569 19.527 1.00 56.84 324 ASN A N 1
ATOM 2537 C CA . ASN A 1 324 ? -73.552 36.941 19.737 1.00 56.84 324 ASN A CA 1
ATOM 2538 C C . ASN A 1 324 ? -74.579 37.380 18.682 1.00 56.84 324 ASN A C 1
ATOM 2540 O O . ASN A 1 324 ? -75.580 37.999 19.046 1.00 56.84 324 ASN A O 1
ATOM 2544 N N . GLU A 1 325 ? -74.426 36.981 17.416 1.00 58.34 325 GLU A N 1
ATOM 2545 C CA . GLU A 1 325 ? -75.432 37.235 16.374 1.00 58.34 325 GLU A CA 1
ATOM 2546 C C . GLU A 1 325 ? -76.746 36.485 16.653 1.00 58.34 325 GLU A C 1
ATOM 2548 O O . GLU A 1 325 ? -77.829 37.061 16.515 1.00 58.34 325 GLU A O 1
ATOM 2553 N N . LYS A 1 326 ? -76.685 35.248 17.172 1.00 56.84 326 LYS A N 1
ATOM 2554 C CA . LYS A 1 326 ? -77.883 34.512 17.629 1.00 56.84 326 LYS A CA 1
ATOM 2555 C C . LYS A 1 326 ? -78.565 35.168 18.837 1.00 56.84 326 LYS A C 1
ATOM 2557 O O . LYS A 1 326 ? -79.788 35.063 18.979 1.00 56.84 326 LYS A O 1
ATOM 2562 N N . LYS A 1 327 ? -77.819 35.847 19.717 1.00 55.97 327 LYS A N 1
ATOM 2563 C CA . LYS A 1 327 ? -78.395 36.628 20.829 1.00 55.97 327 LYS A CA 1
ATOM 2564 C C . LYS A 1 327 ? -79.047 37.921 20.333 1.00 55.97 327 LYS A C 1
ATOM 2566 O O . LYS A 1 327 ? -80.168 38.215 20.749 1.00 55.97 327 LYS A O 1
ATOM 2571 N N . GLU A 1 328 ? -78.424 38.635 19.397 1.00 56.91 328 GLU A N 1
ATOM 2572 C CA . GLU A 1 328 ? -78.990 39.865 18.826 1.00 56.91 328 GLU A CA 1
ATOM 2573 C C . GLU A 1 328 ? -80.214 39.615 17.924 1.00 56.91 328 GLU A C 1
ATOM 2575 O O . GLU A 1 328 ? -81.169 40.399 17.957 1.00 56.91 328 GLU A O 1
ATOM 2580 N N . GLU A 1 329 ? -80.261 38.508 17.170 1.00 55.97 329 GLU A N 1
ATOM 2581 C CA . GLU A 1 329 ? -81.466 38.120 16.417 1.00 55.97 329 GLU A CA 1
ATOM 2582 C C . GLU A 1 329 ? -82.637 37.743 17.337 1.00 55.97 329 GLU A C 1
ATOM 2584 O O . GLU A 1 329 ? -83.789 38.077 17.039 1.00 55.97 329 GLU A O 1
ATOM 2589 N N . ASN A 1 330 ? -82.368 37.099 18.477 1.00 53.62 330 ASN A N 1
ATOM 2590 C CA . ASN A 1 330 ? -83.404 36.780 19.463 1.00 53.62 330 ASN A CA 1
ATOM 2591 C C . ASN A 1 330 ? -83.916 38.030 20.203 1.00 53.62 330 ASN A C 1
ATOM 2593 O O . ASN A 1 330 ? -85.109 38.119 20.505 1.00 53.62 330 ASN A O 1
ATOM 2597 N N . GLU A 1 331 ? -83.066 39.032 20.443 1.00 53.47 331 GLU A N 1
ATOM 2598 C CA . GLU A 1 331 ? -83.500 40.311 21.023 1.00 53.47 331 GLU A CA 1
ATOM 2599 C C . GLU A 1 331 ? -84.259 41.205 20.029 1.00 53.47 331 GLU A C 1
ATOM 2601 O O . GLU A 1 331 ? -85.181 41.920 20.438 1.00 53.47 331 GLU A O 1
ATOM 2606 N N . LYS A 1 332 ? -83.956 41.130 18.724 1.00 53.22 332 LYS A N 1
ATOM 2607 C CA . LYS A 1 332 ? -84.739 41.812 17.675 1.00 53.22 332 LYS A CA 1
ATOM 2608 C C . LYS A 1 332 ? -86.089 41.132 17.415 1.00 53.22 332 LYS A C 1
ATOM 2610 O O . LYS A 1 332 ? -87.102 41.828 17.357 1.00 53.22 332 LYS A O 1
ATOM 2615 N N . LYS A 1 333 ? -86.166 39.793 17.404 1.00 51.78 333 LYS A N 1
ATOM 2616 C CA . LYS A 1 333 ? -87.451 39.064 17.285 1.00 51.78 333 LYS A CA 1
ATOM 2617 C C . LYS A 1 333 ? -88.408 39.292 18.464 1.00 51.78 333 LYS A C 1
ATOM 2619 O O . LYS A 1 333 ? -89.622 39.260 18.265 1.00 51.78 333 LYS A O 1
ATOM 2624 N N . ASN A 1 334 ? -87.891 39.592 19.659 1.00 48.25 334 ASN A N 1
ATOM 2625 C CA . ASN A 1 334 ? -88.706 39.930 20.836 1.00 48.25 334 ASN A CA 1
ATOM 2626 C C . ASN A 1 334 ? -89.181 41.397 20.889 1.00 48.25 334 ASN A C 1
ATOM 2628 O O . ASN A 1 334 ? -90.050 41.723 21.702 1.00 48.25 334 ASN A O 1
ATOM 2632 N N . LYS A 1 335 ? -88.645 42.290 20.043 1.00 48.22 335 LYS A N 1
ATOM 2633 C CA . LYS A 1 335 ? -89.088 43.695 19.952 1.00 48.22 335 LYS A CA 1
ATOM 263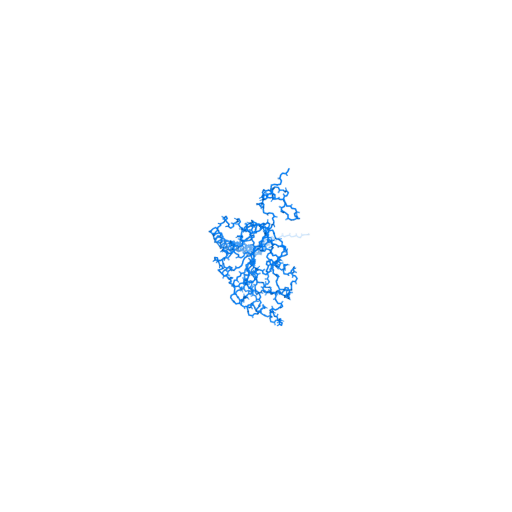4 C C . LYS A 1 335 ? -90.148 43.929 18.870 1.00 48.22 335 LYS A C 1
ATOM 2636 O O . LYS A 1 335 ? -90.971 44.821 19.053 1.00 48.22 335 LYS A O 1
ATOM 2641 N N . ASP A 1 336 ? -90.225 43.068 17.854 1.00 46.62 336 ASP A N 1
ATOM 2642 C CA . ASP A 1 336 ? -91.225 43.158 16.773 1.00 46.62 336 ASP A CA 1
ATOM 2643 C C . ASP A 1 336 ? -92.533 42.373 17.029 1.00 46.62 336 ASP A C 1
ATOM 2645 O O . ASP A 1 336 ? -93.457 42.411 16.220 1.00 46.62 336 ASP A O 1
ATOM 2649 N N . THR A 1 337 ? -92.681 41.712 18.185 1.00 42.09 337 THR A N 1
ATOM 2650 C CA . THR A 1 337 ? -93.902 40.965 18.572 1.00 42.09 337 THR A CA 1
ATOM 2651 C C . THR A 1 337 ? -94.817 41.694 19.572 1.00 42.09 337 THR A C 1
ATOM 2653 O O . THR A 1 337 ? -95.776 41.108 20.073 1.00 42.09 337 THR A O 1
ATOM 2656 N N . LYS A 1 338 ? -94.590 42.990 19.846 1.00 42.84 338 LYS A N 1
ATOM 2657 C CA . LYS A 1 338 ? -95.437 43.807 20.751 1.00 42.84 338 LYS A CA 1
ATOM 2658 C C . LYS A 1 338 ? -96.246 44.927 20.086 1.00 42.84 338 LYS A C 1
ATOM 2660 O O . LYS A 1 338 ? -96.804 45.774 20.780 1.00 42.84 338 LYS A O 1
ATOM 2665 N N . SER A 1 339 ? -96.404 44.894 18.766 1.00 40.88 339 SER A N 1
ATOM 2666 C CA . SER A 1 339 ? -97.210 45.876 18.030 1.00 40.88 339 SER A CA 1
ATOM 2667 C C . SER A 1 339 ? -97.974 45.250 16.864 1.00 40.88 339 SER A C 1
ATOM 2669 O O . SER A 1 339 ? -97.686 45.555 15.714 1.00 40.88 339 SER A O 1
ATOM 2671 N N . SER A 1 340 ? -98.928 44.357 17.154 1.00 36.03 340 SER A N 1
ATOM 2672 C CA . SER A 1 340 ? -100.189 44.165 16.395 1.00 36.03 340 SER A CA 1
ATOM 2673 C C . SER A 1 340 ? -100.972 42.951 16.923 1.00 36.03 340 SER A C 1
ATOM 2675 O O . SER A 1 340 ? -100.883 41.837 16.424 1.00 36.03 340 SER A O 1
ATOM 2677 N N . ILE A 1 341 ? -101.782 43.186 17.954 1.00 35.88 341 ILE A N 1
ATOM 2678 C CA . ILE A 1 341 ? -103.037 42.450 18.164 1.00 35.88 341 ILE A CA 1
ATOM 2679 C C . ILE A 1 341 ? -104.087 43.237 17.378 1.00 35.88 341 ILE A C 1
ATOM 2681 O O . ILE A 1 341 ? -104.045 44.461 17.505 1.00 35.88 341 ILE A O 1
ATOM 2685 N N . ILE A 1 342 ? -104.982 42.576 16.616 1.00 36.03 342 ILE A N 1
ATOM 2686 C CA . ILE A 1 342 ? -106.429 42.893 16.457 1.00 36.03 342 ILE A CA 1
ATOM 2687 C C . ILE A 1 342 ? -107.054 42.189 15.216 1.00 36.03 342 ILE A C 1
ATOM 2689 O O . ILE A 1 342 ? -106.747 42.528 14.079 1.00 36.03 342 ILE A O 1
ATOM 2693 N N . ILE A 1 343 ? -108.008 41.280 15.515 1.00 35.41 343 ILE A N 1
ATOM 2694 C CA . ILE A 1 343 ? -109.325 41.026 14.865 1.00 35.41 343 ILE A CA 1
ATOM 2695 C C . ILE A 1 343 ? -109.560 39.808 13.923 1.00 35.41 343 ILE A C 1
ATOM 2697 O O . ILE A 1 343 ? -109.133 39.781 12.775 1.00 35.41 343 ILE A O 1
ATOM 2701 N N . ASN A 1 344 ? -110.413 38.914 14.469 1.00 31.11 344 ASN A N 1
ATOM 2702 C CA . ASN A 1 344 ? -111.578 38.157 13.947 1.00 31.11 344 ASN A CA 1
ATOM 2703 C C . ASN A 1 344 ? -111.401 37.041 12.906 1.00 31.11 344 ASN A C 1
ATOM 2705 O O . ASN A 1 344 ? -110.869 37.241 11.824 1.00 31.11 344 ASN A O 1
ATOM 2709 N N . GLU A 1 345 ? -111.794 35.804 13.239 1.00 30.97 345 GLU A N 1
ATOM 2710 C CA . GLU A 1 345 ? -113.184 35.278 13.288 1.00 30.97 345 GLU A CA 1
ATOM 2711 C C . GLU A 1 345 ? -113.880 35.284 11.917 1.00 30.97 345 GLU A C 1
ATOM 2713 O O . GLU A 1 345 ? -114.531 36.263 11.544 1.00 30.97 345 GLU A O 1
ATOM 2718 N N . ARG A 1 346 ? -113.797 34.150 11.208 1.00 33.69 346 ARG A N 1
ATOM 2719 C CA . ARG A 1 346 ? -114.940 33.336 10.751 1.00 33.69 346 ARG A CA 1
ATOM 2720 C C . ARG A 1 346 ? -114.481 32.045 10.089 1.00 33.69 346 ARG A C 1
ATOM 2722 O O . ARG A 1 346 ? -113.473 32.096 9.355 1.00 33.69 346 ARG A O 1
#

pLDDT: mean 84.11, std 17.47, range [30.97, 98.38]